Protein AF-A0A2E0M542-F1 (afdb_monomer_lite)

pLDDT: mean 75.33, std 25.38, range [28.41, 98.5]

Structure (mmCIF, N/CA/C/O backbone):
data_AF-A0A2E0M542-F1
#
_entry.id   AF-A0A2E0M542-F1
#
loop_
_atom_site.group_PDB
_atom_site.id
_atom_site.type_symbol
_atom_site.label_atom_id
_atom_site.label_alt_id
_atom_site.label_comp_id
_atom_site.label_asym_id
_atom_site.label_entity_id
_atom_site.label_seq_id
_atom_site.pdbx_PDB_ins_code
_atom_site.Cartn_x
_atom_site.Cartn_y
_atom_site.Cartn_z
_atom_site.occupancy
_atom_site.B_iso_or_equiv
_atom_site.auth_seq_id
_atom_site.auth_comp_id
_atom_site.auth_asym_id
_atom_site.auth_atom_id
_atom_site.pdbx_PDB_model_num
ATOM 1 N N . MET A 1 1 ? 49.956 -43.677 26.437 1.00 35.41 1 MET A N 1
ATOM 2 C CA . MET A 1 1 ? 50.042 -43.276 25.012 1.00 35.41 1 MET A CA 1
ATOM 3 C C . MET A 1 1 ? 48.646 -42.793 24.611 1.00 35.41 1 MET A C 1
ATOM 5 O O . MET A 1 1 ? 47.764 -43.628 24.534 1.00 35.41 1 MET A O 1
ATOM 9 N N . ASN A 1 2 ? 48.276 -41.505 24.729 1.00 28.41 2 ASN A N 1
ATOM 10 C CA . ASN A 1 2 ? 48.527 -40.371 23.804 1.00 28.41 2 ASN A CA 1
ATOM 11 C C . ASN A 1 2 ? 48.390 -40.805 22.329 1.00 28.41 2 ASN A C 1
ATOM 13 O O . ASN A 1 2 ? 49.095 -41.719 21.930 1.00 28.41 2 ASN A O 1
ATOM 17 N N . TYR A 1 3 ? 47.476 -40.250 21.518 1.00 29.20 3 TYR A N 1
ATOM 18 C CA . TYR A 1 3 ? 47.425 -38.828 21.155 1.00 29.20 3 TYR A CA 1
ATOM 19 C C . TYR A 1 3 ? 46.026 -38.188 21.062 1.00 29.20 3 TYR A C 1
ATOM 21 O O . TYR A 1 3 ? 45.051 -38.773 20.604 1.00 29.20 3 TYR A O 1
ATOM 29 N N . LYS A 1 4 ? 46.028 -36.910 21.463 1.00 31.61 4 LYS A N 1
ATOM 30 C CA . LYS A 1 4 ? 45.050 -35.834 21.250 1.00 31.61 4 LYS A CA 1
ATOM 31 C C . LYS A 1 4 ? 44.695 -35.638 19.765 1.00 31.61 4 LYS A C 1
ATOM 33 O O . LYS A 1 4 ? 45.602 -35.573 18.943 1.00 31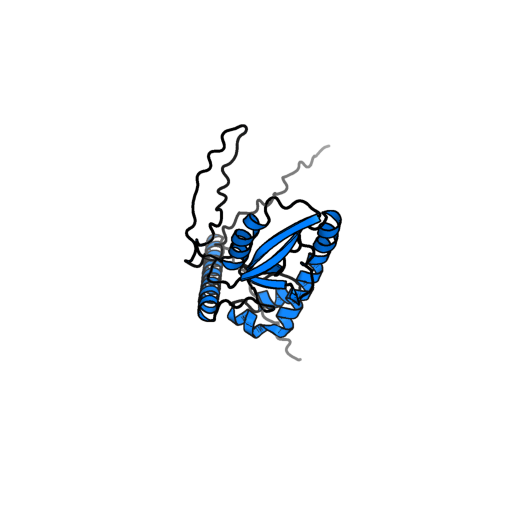.61 4 LYS A O 1
ATOM 38 N N . LEU A 1 5 ? 43.430 -35.332 19.463 1.00 35.31 5 LEU A N 1
ATOM 39 C CA . LEU A 1 5 ? 43.049 -34.552 18.276 1.00 35.31 5 LEU A CA 1
ATOM 40 C C . LEU A 1 5 ? 42.582 -33.163 18.732 1.00 35.31 5 LEU A C 1
ATOM 42 O O . LEU A 1 5 ? 41.552 -33.020 19.385 1.00 35.31 5 LEU A O 1
ATOM 46 N N . HIS A 1 6 ? 43.404 -32.149 18.450 1.00 32.41 6 HIS A N 1
ATOM 47 C CA . HIS A 1 6 ? 43.051 -30.734 18.581 1.00 32.41 6 HIS A CA 1
ATOM 48 C C . HIS A 1 6 ? 42.213 -30.288 17.378 1.00 32.41 6 HIS A C 1
ATOM 50 O O . HIS A 1 6 ? 42.397 -30.775 16.264 1.00 32.41 6 HIS A O 1
ATOM 56 N N . GLY A 1 7 ? 41.285 -29.365 17.632 1.00 30.22 7 GLY A N 1
ATOM 57 C CA . GLY A 1 7 ? 40.307 -28.891 16.663 1.00 30.22 7 GLY A CA 1
ATOM 58 C C . GLY A 1 7 ? 40.854 -28.028 15.528 1.00 30.22 7 GLY A C 1
ATOM 59 O O . GLY A 1 7 ? 41.972 -27.519 15.556 1.00 30.22 7 GLY A O 1
ATOM 60 N N . SER A 1 8 ? 39.985 -27.792 14.550 1.00 31.36 8 SER A N 1
ATOM 61 C CA . SER A 1 8 ? 40.093 -26.662 13.634 1.00 31.36 8 SER A CA 1
ATOM 62 C C . SER A 1 8 ? 38.697 -26.139 13.277 1.00 31.36 8 SER A C 1
ATOM 64 O O . SER A 1 8 ? 37.907 -26.772 12.592 1.00 31.36 8 SER A O 1
ATOM 66 N N . HIS A 1 9 ? 38.398 -24.977 13.856 1.00 32.19 9 HIS A N 1
ATOM 67 C CA . HIS A 1 9 ? 37.740 -23.831 13.235 1.00 32.19 9 HIS A CA 1
ATOM 68 C C . HIS A 1 9 ? 36.563 -24.104 12.286 1.00 32.19 9 HIS A C 1
ATOM 70 O O . HIS A 1 9 ? 36.716 -24.222 11.072 1.00 32.19 9 HIS A O 1
ATOM 76 N N . GLY A 1 10 ? 35.354 -24.033 12.852 1.00 29.30 10 GLY A N 1
ATOM 77 C CA . GLY A 1 10 ? 34.136 -23.776 12.092 1.00 29.30 10 GLY A CA 1
ATOM 78 C C . GLY A 1 10 ? 34.248 -22.455 11.327 1.00 29.30 10 GLY A C 1
ATOM 79 O O . GLY A 1 10 ? 34.312 -21.374 11.919 1.00 29.30 10 GLY A O 1
ATOM 80 N N . PHE A 1 11 ? 34.263 -22.546 9.999 1.00 31.00 11 PHE A N 1
ATOM 81 C CA . PHE A 1 11 ? 34.133 -21.405 9.105 1.00 31.00 11 PHE A CA 1
ATOM 82 C C . PHE A 1 11 ? 32.749 -20.771 9.297 1.00 31.00 11 PHE A C 1
ATOM 84 O O . PHE A 1 11 ? 31.738 -21.230 8.770 1.00 31.00 11 PHE A O 1
ATOM 91 N N . ARG A 1 12 ? 32.706 -19.674 10.059 1.00 31.86 12 ARG A N 1
ATOM 92 C CA . ARG A 1 12 ? 31.620 -18.694 9.997 1.00 31.86 12 ARG A CA 1
ATOM 93 C C . ARG A 1 12 ? 31.609 -18.100 8.589 1.00 31.86 12 ARG A C 1
ATOM 95 O O . ARG A 1 12 ? 32.474 -17.291 8.258 1.00 31.86 12 ARG A O 1
ATOM 102 N N . ALA A 1 13 ? 30.619 -18.470 7.782 1.00 31.33 13 ALA A N 1
ATOM 103 C CA . ALA A 1 13 ? 30.302 -17.762 6.551 1.00 31.33 13 ALA A CA 1
ATOM 104 C C . ALA A 1 13 ? 29.934 -16.309 6.902 1.00 31.33 13 ALA A C 1
ATOM 106 O O . ALA A 1 13 ? 28.838 -16.018 7.383 1.00 31.33 13 ALA A O 1
ATOM 107 N N . LYS A 1 14 ? 30.882 -15.385 6.714 1.00 30.89 14 LYS A N 1
ATOM 108 C CA . LYS A 1 14 ? 30.595 -13.952 6.681 1.00 30.89 14 LYS A CA 1
ATOM 109 C C . LYS A 1 14 ? 29.760 -13.703 5.427 1.00 30.89 14 LYS A C 1
ATOM 111 O O . LYS A 1 14 ? 30.272 -13.826 4.319 1.00 30.89 14 LYS A O 1
ATOM 116 N N . ALA A 1 15 ? 28.484 -13.375 5.611 1.00 31.03 15 ALA A N 1
ATOM 117 C CA . ALA A 1 15 ? 27.620 -12.903 4.541 1.00 31.03 15 ALA A CA 1
ATOM 118 C C . ALA A 1 15 ? 28.266 -11.670 3.888 1.00 31.03 15 ALA A C 1
ATOM 120 O O . ALA A 1 15 ? 28.404 -10.617 4.517 1.00 31.03 15 ALA A O 1
ATOM 121 N N . LEU A 1 16 ? 28.718 -11.831 2.643 1.00 30.58 16 LEU A N 1
ATOM 122 C CA . LEU A 1 16 ? 29.212 -10.734 1.828 1.00 30.58 16 LEU A CA 1
ATOM 123 C C . LEU A 1 16 ? 28.008 -9.859 1.468 1.00 30.58 16 LEU A C 1
ATOM 125 O O . LEU A 1 16 ? 27.053 -10.308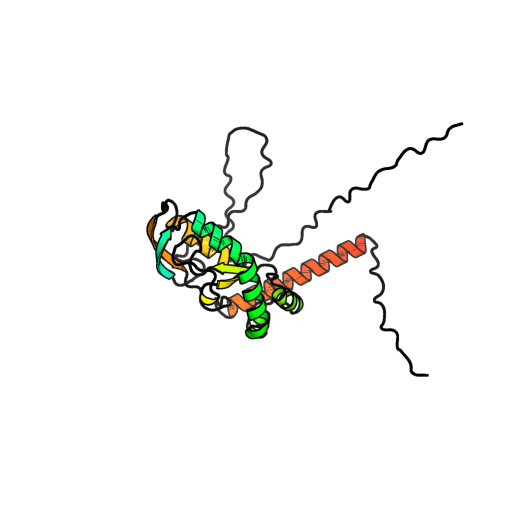 0.840 1.00 30.58 16 LEU A O 1
ATOM 129 N N . ASN A 1 17 ? 28.051 -8.614 1.919 1.00 31.23 17 ASN A N 1
ATOM 130 C CA . ASN A 1 17 ? 27.041 -7.598 1.683 1.00 31.23 17 ASN A CA 1
ATOM 131 C C . ASN A 1 17 ? 27.021 -7.225 0.188 1.00 31.23 17 ASN A C 1
ATOM 133 O O . ASN A 1 17 ? 27.741 -6.323 -0.242 1.00 31.23 17 ASN A O 1
ATOM 137 N N . SER A 1 18 ? 26.234 -7.934 -0.624 1.00 32.38 18 SER A N 1
ATOM 138 C CA . SER A 1 18 ? 25.984 -7.556 -2.013 1.00 32.38 18 SER A CA 1
ATOM 139 C C . SER A 1 18 ? 25.062 -6.337 -2.028 1.00 32.38 18 SER A C 1
ATOM 141 O O . SER A 1 18 ? 23.862 -6.448 -1.775 1.00 32.38 18 SER A O 1
ATOM 143 N N . ARG A 1 19 ? 25.626 -5.158 -2.317 1.00 37.50 19 ARG A N 1
ATOM 144 C CA . ARG A 1 19 ? 24.872 -3.946 -2.675 1.00 37.50 19 ARG A CA 1
ATOM 145 C C . ARG A 1 19 ? 24.083 -4.212 -3.963 1.00 37.50 19 ARG A C 1
ATOM 147 O O . ARG A 1 19 ? 24.547 -3.913 -5.059 1.00 37.50 19 ARG A O 1
ATOM 154 N N . ILE A 1 20 ? 22.893 -4.783 -3.816 1.00 39.31 20 ILE A N 1
ATOM 155 C CA . ILE A 1 20 ? 21.857 -4.815 -4.848 1.00 39.31 20 ILE A CA 1
ATOM 156 C C . ILE A 1 20 ? 21.404 -3.365 -5.041 1.00 39.31 20 ILE A C 1
ATOM 158 O O . ILE A 1 20 ? 21.074 -2.686 -4.063 1.00 39.31 20 ILE A O 1
ATOM 162 N N . ARG A 1 21 ? 21.446 -2.850 -6.277 1.00 40.97 21 ARG A N 1
ATOM 163 C CA . ARG A 1 21 ? 20.923 -1.509 -6.559 1.00 40.97 21 ARG A CA 1
ATOM 164 C C . ARG A 1 21 ? 19.420 -1.532 -6.291 1.00 40.97 21 ARG A C 1
ATOM 166 O O . ARG A 1 21 ? 18.688 -2.287 -6.926 1.00 40.97 21 ARG A O 1
ATOM 173 N N . SER A 1 22 ? 18.993 -0.722 -5.324 1.00 53.84 22 SER A N 1
ATOM 174 C CA . SER A 1 22 ? 17.586 -0.447 -5.044 1.00 53.84 22 SER A CA 1
ATOM 175 C C . SER A 1 22 ? 16.909 0.174 -6.266 1.00 53.84 22 SER A C 1
ATOM 177 O O . SER A 1 22 ? 17.555 0.929 -6.994 1.00 53.84 22 SER A O 1
ATOM 179 N N . LEU A 1 23 ? 15.616 -0.108 -6.447 1.00 43.34 23 LEU A N 1
ATOM 180 C CA . LEU A 1 23 ? 14.770 0.478 -7.494 1.00 43.34 23 LEU A CA 1
ATOM 181 C C . LEU A 1 23 ? 14.969 2.005 -7.611 1.00 43.34 23 LEU A C 1
ATOM 183 O O . LEU A 1 23 ? 15.103 2.677 -6.579 1.00 43.34 23 LEU A O 1
ATOM 187 N N . PRO A 1 24 ? 14.999 2.564 -8.835 1.00 36.41 24 PRO A N 1
ATOM 188 C CA . PRO A 1 24 ? 15.188 3.984 -9.063 1.00 36.41 24 PRO A CA 1
ATOM 189 C C . PRO A 1 24 ? 14.028 4.758 -8.454 1.00 36.41 24 PRO A C 1
ATOM 191 O O . PRO A 1 24 ? 12.862 4.373 -8.550 1.00 36.41 24 PRO A O 1
ATOM 194 N N . GLN A 1 25 ? 14.373 5.871 -7.819 1.00 41.78 25 GLN A N 1
ATOM 195 C CA . GLN A 1 25 ? 13.392 6.869 -7.437 1.00 41.78 25 GLN A CA 1
ATOM 196 C C . GLN A 1 25 ? 12.971 7.576 -8.726 1.00 41.78 25 GLN A C 1
ATOM 198 O O . GLN A 1 25 ? 13.819 8.148 -9.412 1.00 41.78 25 GLN A O 1
ATOM 203 N N . THR A 1 26 ? 11.694 7.482 -9.097 1.00 36.78 26 THR A N 1
ATOM 204 C CA . THR A 1 26 ? 11.127 8.318 -10.163 1.00 36.78 26 THR A CA 1
ATOM 205 C C . THR A 1 26 ? 11.396 9.782 -9.802 1.00 36.78 26 THR A C 1
ATOM 207 O O . THR A 1 26 ? 11.335 10.146 -8.623 1.00 36.78 26 THR A O 1
ATOM 210 N N . LYS A 1 27 ? 11.768 10.611 -10.786 1.00 36.12 27 LYS A N 1
ATOM 211 C CA . LYS A 1 27 ? 12.209 12.010 -10.607 1.00 36.12 27 LYS A CA 1
ATOM 212 C C . LYS A 1 27 ? 11.059 12.944 -10.181 1.00 36.12 27 LYS A C 1
ATOM 214 O O . LYS A 1 27 ? 10.733 13.887 -10.889 1.00 36.12 27 LYS A O 1
ATOM 219 N N . VAL A 1 28 ? 10.438 12.690 -9.033 1.00 39.50 28 VAL A N 1
ATOM 220 C CA . VAL A 1 28 ? 9.318 13.502 -8.521 1.00 39.50 28 VAL A CA 1
ATOM 221 C C . VAL A 1 28 ? 9.493 13.937 -7.066 1.00 39.50 28 VAL A C 1
ATOM 223 O O . VAL A 1 28 ? 8.630 14.615 -6.525 1.00 39.50 28 VAL A O 1
ATOM 226 N N . ALA A 1 29 ? 10.609 13.600 -6.416 1.00 37.81 29 ALA A N 1
ATOM 227 C CA . ALA A 1 29 ? 10.896 14.082 -5.069 1.00 37.81 29 ALA A CA 1
ATOM 228 C C . ALA A 1 29 ? 12.390 14.375 -4.906 1.00 37.81 29 ALA A C 1
ATOM 230 O O . ALA A 1 29 ? 13.234 13.487 -5.051 1.00 37.81 29 ALA A O 1
ATOM 231 N N . GLU A 1 30 ? 12.712 15.633 -4.613 1.00 36.53 30 GLU A N 1
ATOM 232 C CA . GLU A 1 30 ? 14.050 16.039 -4.200 1.00 36.53 30 GLU A CA 1
ATOM 233 C C . GLU A 1 30 ? 14.386 15.349 -2.873 1.00 36.53 30 GLU A C 1
ATOM 235 O O . GLU A 1 30 ? 13.695 15.494 -1.864 1.00 36.53 30 GLU A O 1
ATOM 240 N N . THR A 1 31 ? 15.453 14.555 -2.867 1.00 36.75 31 THR A N 1
ATOM 241 C CA . THR A 1 31 ? 15.991 13.974 -1.640 1.00 36.75 31 THR A CA 1
ATOM 242 C C . THR A 1 31 ? 16.673 15.079 -0.837 1.00 36.75 31 THR A C 1
ATOM 244 O O . THR A 1 31 ? 17.833 15.396 -1.095 1.00 36.75 31 THR A O 1
ATOM 247 N N . GLY A 1 32 ? 15.967 15.672 0.125 1.00 35.34 32 GLY A N 1
ATOM 248 C CA . GLY A 1 32 ? 16.573 16.573 1.103 1.00 35.34 32 GLY A CA 1
ATOM 249 C C . GLY A 1 32 ? 17.533 15.806 2.014 1.00 35.34 32 GLY A C 1
ATOM 250 O O . GLY A 1 32 ? 17.149 14.830 2.660 1.00 35.34 32 GLY A O 1
ATOM 251 N N . THR A 1 33 ? 18.799 16.213 2.045 1.00 29.53 33 THR A N 1
ATOM 252 C CA . THR A 1 33 ? 19.762 15.789 3.065 1.00 29.53 33 THR A CA 1
ATOM 253 C C . THR A 1 33 ? 19.868 16.893 4.107 1.00 29.53 33 THR A C 1
ATOM 255 O O . THR A 1 33 ? 20.652 17.815 3.905 1.00 29.53 33 THR A O 1
ATOM 258 N N . ASP A 1 34 ? 19.116 16.796 5.202 1.00 32.97 34 ASP A N 1
ATOM 259 C CA . ASP A 1 34 ? 19.358 17.640 6.376 1.00 32.97 34 ASP A CA 1
ATOM 260 C C . ASP A 1 34 ? 20.306 16.939 7.355 1.00 32.97 34 ASP A C 1
ATOM 262 O O . ASP A 1 34 ? 20.210 15.737 7.629 1.00 32.97 34 ASP A O 1
ATOM 266 N N . PHE A 1 35 ? 21.294 17.708 7.808 1.00 31.77 35 PHE A N 1
ATOM 267 C CA . PHE A 1 35 ? 22.345 17.320 8.739 1.00 31.77 35 PHE A CA 1
ATOM 268 C C . PHE A 1 35 ? 21.860 17.640 10.159 1.00 31.77 35 PHE A C 1
ATOM 270 O O . PHE A 1 35 ? 22.184 18.690 10.708 1.00 31.77 35 PHE A O 1
ATOM 277 N N . ASP A 1 36 ? 21.076 16.751 10.767 1.00 31.61 36 ASP A N 1
ATOM 278 C CA . ASP A 1 36 ? 20.711 16.923 12.175 1.00 31.61 36 ASP A CA 1
ATOM 279 C C . ASP A 1 36 ? 21.904 16.536 13.062 1.00 31.61 36 ASP A C 1
ATOM 281 O O . ASP A 1 36 ? 22.158 15.362 13.351 1.00 31.61 36 ASP A O 1
ATOM 285 N N . LEU A 1 37 ? 22.667 17.550 13.478 1.00 30.25 37 LEU A N 1
ATOM 286 C CA . LEU A 1 37 ? 23.603 17.469 14.596 1.00 30.25 37 LEU A CA 1
ATOM 287 C C . LEU A 1 37 ? 22.798 17.285 15.889 1.00 30.25 37 LEU A C 1
ATOM 289 O O . LEU A 1 37 ? 22.388 18.251 16.523 1.00 30.25 37 LEU A O 1
ATOM 293 N N . VAL A 1 38 ? 22.593 16.032 16.293 1.00 31.62 38 VAL A N 1
ATOM 294 C CA . VAL A 1 38 ? 22.252 15.708 17.681 1.00 31.62 38 VAL A CA 1
ATOM 295 C C . VAL A 1 38 ? 23.563 15.560 18.444 1.00 31.62 38 VAL A C 1
ATOM 297 O O . VAL A 1 38 ? 24.237 14.532 18.365 1.00 31.62 38 VAL A O 1
ATOM 300 N N . THR A 1 39 ? 23.949 16.617 19.155 1.00 37.41 39 THR A N 1
ATOM 301 C CA . THR A 1 39 ? 24.883 16.517 20.275 1.00 37.41 39 THR A CA 1
ATOM 302 C C . THR A 1 39 ? 24.131 15.879 21.434 1.00 37.41 39 THR A C 1
ATOM 304 O O . THR A 1 39 ? 23.170 16.459 21.927 1.00 37.41 39 THR A O 1
ATOM 307 N N . ASP A 1 40 ? 24.490 14.647 21.780 1.00 31.47 40 ASP A N 1
ATOM 308 C CA . ASP A 1 40 ? 24.883 14.269 23.141 1.00 31.47 40 ASP A CA 1
ATOM 309 C C . ASP A 1 40 ? 25.055 12.753 23.238 1.00 31.47 40 ASP A C 1
ATOM 311 O O . ASP A 1 40 ? 24.149 11.984 22.930 1.00 31.47 40 ASP A O 1
ATOM 315 N N . GLY A 1 41 ? 26.232 12.355 23.726 1.00 38.66 41 GLY A N 1
ATOM 316 C CA . GLY A 1 41 ? 26.434 11.099 24.439 1.00 38.66 41 GLY A CA 1
ATOM 317 C C . GLY A 1 41 ? 26.419 9.820 23.605 1.00 38.66 41 GLY A C 1
ATOM 318 O O . GLY A 1 41 ? 25.372 9.273 23.285 1.00 38.66 41 GLY A O 1
ATOM 319 N N . ASP A 1 42 ? 27.616 9.262 23.446 1.00 34.00 42 ASP A N 1
ATOM 320 C CA . ASP A 1 42 ? 27.902 7.889 23.027 1.00 34.00 42 ASP A CA 1
ATOM 321 C C . ASP A 1 42 ? 27.998 7.645 21.511 1.00 34.00 42 ASP A C 1
ATOM 323 O O . ASP A 1 42 ? 27.273 8.195 20.685 1.00 34.00 42 ASP A O 1
ATOM 327 N N . ALA A 1 43 ? 29.005 6.856 21.144 1.00 44.81 43 ALA A N 1
ATOM 328 C CA . ALA A 1 43 ? 29.624 6.774 19.826 1.00 44.81 43 ALA A CA 1
ATOM 329 C C . ALA A 1 43 ? 28.658 6.289 18.722 1.00 44.81 43 ALA A C 1
ATOM 331 O O . ALA A 1 43 ? 28.615 5.117 18.345 1.00 44.81 43 ALA A O 1
ATOM 332 N N . GLY A 1 44 ? 27.874 7.213 18.168 1.00 31.97 44 GLY A N 1
ATOM 333 C CA . GLY A 1 44 ? 26.910 6.946 17.110 1.00 31.97 44 GLY A CA 1
ATOM 334 C C . GLY A 1 44 ? 27.564 6.872 15.734 1.00 31.97 44 GLY A C 1
ATOM 335 O O . GLY A 1 44 ? 27.885 7.893 15.131 1.00 31.97 44 GLY A O 1
ATOM 336 N N . MET A 1 45 ? 27.687 5.665 15.173 1.00 34.59 45 MET A N 1
ATOM 337 C CA . MET A 1 45 ? 27.808 5.499 13.721 1.00 34.59 45 MET A CA 1
ATOM 338 C C . MET A 1 45 ? 26.666 6.270 13.046 1.00 34.59 45 MET A C 1
ATOM 340 O O . MET A 1 45 ? 25.510 5.848 13.130 1.00 34.59 45 MET A O 1
ATOM 344 N N . ALA A 1 46 ? 26.992 7.375 12.370 1.00 33.81 46 ALA A N 1
ATOM 345 C CA . ALA A 1 46 ? 26.059 8.179 11.589 1.00 33.81 46 ALA A CA 1
ATOM 346 C C . ALA A 1 46 ? 25.390 7.308 10.513 1.00 33.81 46 ALA A C 1
ATOM 348 O O . ALA A 1 46 ? 25.889 7.131 9.398 1.00 33.81 46 ALA A O 1
ATOM 349 N N . ARG A 1 47 ? 24.245 6.710 10.847 1.00 40.28 47 ARG A N 1
ATOM 350 C CA . ARG A 1 47 ? 23.401 6.044 9.863 1.00 40.28 47 ARG A CA 1
ATOM 351 C C . ARG A 1 47 ? 22.697 7.144 9.091 1.00 40.28 47 ARG A C 1
ATOM 353 O O . ARG A 1 47 ? 21.774 7.753 9.618 1.00 40.28 47 ARG A O 1
ATOM 360 N N . ARG A 1 48 ? 23.118 7.376 7.843 1.00 36.31 48 ARG A N 1
ATOM 361 C CA . ARG A 1 48 ? 22.372 8.195 6.876 1.00 36.31 48 ARG A CA 1
ATOM 362 C C . ARG A 1 48 ? 20.947 7.644 6.762 1.00 36.31 48 ARG A C 1
ATOM 364 O O . ARG A 1 48 ? 20.701 6.703 6.009 1.00 36.31 48 ARG A O 1
ATOM 371 N N . ARG A 1 49 ? 20.011 8.200 7.530 1.00 39.66 49 ARG A N 1
ATOM 372 C CA . ARG A 1 49 ? 18.580 8.036 7.294 1.00 39.66 49 ARG A CA 1
ATOM 373 C C . ARG A 1 49 ? 18.210 9.069 6.247 1.00 39.66 49 ARG A C 1
ATOM 375 O O . ARG A 1 49 ? 18.052 10.241 6.550 1.00 39.66 49 ARG A O 1
ATOM 382 N N . THR A 1 50 ? 18.135 8.641 4.995 1.00 42.84 50 THR A N 1
ATOM 383 C CA . THR A 1 50 ? 17.501 9.452 3.955 1.00 42.84 50 THR A CA 1
ATOM 384 C C . THR A 1 50 ? 16.018 9.547 4.303 1.00 42.84 50 THR A C 1
ATOM 386 O O . THR A 1 50 ? 15.294 8.560 4.143 1.00 42.84 50 THR A O 1
ATOM 389 N N . HIS A 1 51 ? 15.578 10.683 4.839 1.00 52.94 51 HIS A N 1
ATOM 390 C CA . HIS A 1 51 ? 14.159 10.951 5.027 1.00 52.94 51 HIS A CA 1
ATOM 391 C C . HIS A 1 51 ? 13.535 11.253 3.659 1.00 52.94 51 HIS A C 1
ATOM 393 O O . HIS A 1 51 ? 14.105 11.987 2.854 1.00 52.94 51 HIS A O 1
ATOM 399 N N . PHE A 1 52 ? 12.398 10.625 3.356 1.00 54.94 52 PHE A N 1
ATOM 400 C CA . PHE A 1 52 ? 11.601 11.002 2.193 1.00 54.94 52 PHE A CA 1
ATOM 401 C C . PHE A 1 52 ? 10.956 12.352 2.500 1.00 54.94 52 PHE A C 1
ATOM 403 O O . PHE A 1 52 ? 10.174 12.453 3.447 1.00 54.94 52 PHE A O 1
ATOM 410 N N . VAL A 1 53 ? 11.312 13.376 1.729 1.00 55.41 53 VAL A N 1
ATOM 411 C CA . VAL A 1 53 ? 10.632 14.667 1.771 1.00 55.41 53 VAL A CA 1
ATOM 412 C C . VAL A 1 53 ? 9.462 14.561 0.794 1.00 55.41 53 VAL A C 1
ATOM 414 O O . VAL A 1 53 ? 9.703 14.345 -0.396 1.00 55.41 53 VAL A O 1
ATOM 417 N N . PRO A 1 54 ? 8.205 14.626 1.264 1.00 54.25 54 PRO A N 1
ATOM 418 C CA . PRO A 1 54 ? 7.073 14.615 0.354 1.00 54.25 54 PRO A CA 1
ATOM 419 C C . PRO A 1 54 ? 7.152 15.821 -0.594 1.00 54.25 54 PRO A C 1
ATOM 421 O O . PRO A 1 54 ? 7.616 16.889 -0.181 1.00 54.25 54 PRO A O 1
ATOM 424 N N . PRO A 1 55 ? 6.683 15.681 -1.846 1.00 58.28 55 PRO A N 1
ATOM 425 C CA . PRO A 1 55 ? 6.448 16.828 -2.714 1.00 58.28 55 PRO A CA 1
ATOM 426 C C . PRO A 1 55 ? 5.631 17.887 -1.964 1.00 58.28 55 PRO A C 1
ATOM 428 O O . PRO A 1 55 ? 4.735 17.539 -1.197 1.00 58.28 55 PRO A O 1
ATOM 431 N N . LYS A 1 56 ? 5.912 19.175 -2.195 1.00 55.72 56 LYS A N 1
ATOM 432 C CA . LYS A 1 56 ? 5.175 20.294 -1.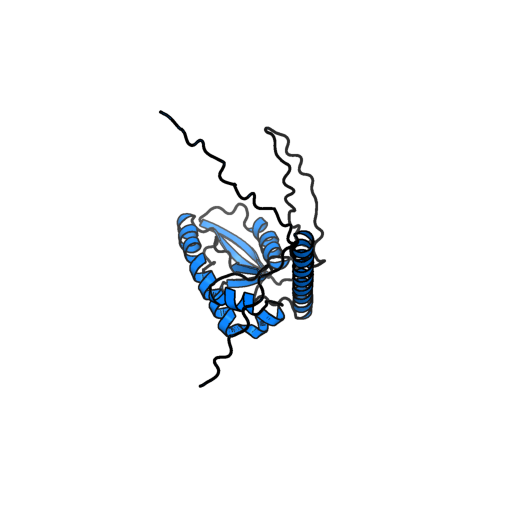568 1.00 55.72 56 LYS A CA 1
ATOM 433 C C . LYS A 1 56 ? 3.708 20.402 -2.032 1.00 55.72 56 LYS A C 1
ATOM 435 O O . LYS A 1 56 ? 3.007 21.314 -1.608 1.00 55.72 56 LYS A O 1
ATOM 440 N N . GLU A 1 57 ? 3.265 19.509 -2.913 1.00 62.66 57 GLU A N 1
ATOM 441 C CA . GLU A 1 57 ? 1.897 19.431 -3.422 1.00 62.66 57 GLU A CA 1
ATOM 442 C C . GLU A 1 57 ? 0.928 18.943 -2.328 1.00 62.66 57 GLU A C 1
ATOM 444 O O . GLU A 1 57 ? 1.204 17.965 -1.629 1.00 62.66 57 GLU A O 1
ATOM 449 N N . ASP A 1 58 ? -0.209 19.632 -2.178 1.00 66.31 58 ASP A N 1
ATOM 450 C CA . ASP A 1 58 ? -1.312 19.248 -1.285 1.00 66.31 58 ASP A CA 1
ATOM 451 C C . ASP A 1 58 ? -2.468 18.671 -2.125 1.00 66.31 58 ASP A C 1
ATOM 453 O O . ASP A 1 58 ? -3.171 19.455 -2.770 1.00 66.31 58 ASP A O 1
ATOM 457 N N . PRO A 1 59 ? -2.704 17.344 -2.136 1.00 67.25 59 PRO A N 1
ATOM 458 C CA . PRO A 1 59 ? -1.955 16.250 -1.506 1.00 67.25 59 PRO A CA 1
ATOM 459 C C . PRO A 1 59 ? -0.825 15.742 -2.434 1.00 67.25 59 PRO A C 1
ATOM 461 O O . PRO A 1 59 ? -0.801 16.060 -3.625 1.00 67.25 59 PRO A O 1
ATOM 464 N N . PRO A 1 60 ? 0.134 14.944 -1.932 1.00 72.88 60 PRO A N 1
ATOM 465 C CA . PRO A 1 60 ? 1.333 14.632 -2.699 1.00 72.88 60 PRO A CA 1
ATOM 466 C C . PRO A 1 60 ? 1.039 13.761 -3.924 1.00 72.88 60 PRO A C 1
ATOM 468 O O . PRO A 1 60 ? 0.201 12.859 -3.868 1.00 72.88 60 PRO A O 1
ATOM 471 N N . LEU A 1 61 ? 1.826 13.970 -4.987 1.00 73.56 61 LEU A N 1
ATOM 472 C CA . LEU A 1 61 ? 1.788 13.201 -6.240 1.00 73.56 61 LEU A CA 1
ATOM 473 C C . LEU A 1 61 ? 0.458 13.338 -7.002 1.00 73.56 61 LEU A C 1
ATOM 475 O O . LEU A 1 61 ? 0.032 12.385 -7.656 1.00 73.56 61 LEU A O 1
ATOM 479 N N . GLY A 1 62 ? -0.203 14.495 -6.889 1.00 73.88 62 GLY A N 1
ATOM 480 C CA . GLY A 1 62 ? -1.471 14.776 -7.569 1.00 73.88 62 GLY A CA 1
ATOM 481 C C . GLY A 1 62 ? -2.631 13.860 -7.166 1.00 73.88 62 GLY A C 1
ATOM 482 O O . GLY A 1 62 ? -3.548 13.653 -7.957 1.00 73.88 62 GLY A O 1
ATOM 483 N N . LEU A 1 63 ? -2.580 13.262 -5.971 1.00 82.56 63 LEU A N 1
ATOM 484 C CA . LEU A 1 63 ? -3.682 12.452 -5.456 1.00 82.56 63 LEU A CA 1
ATOM 485 C C . LEU A 1 63 ? -4.934 13.316 -5.215 1.00 82.56 63 LEU A C 1
ATOM 487 O O . LEU A 1 63 ? -4.848 14.512 -4.968 1.00 82.56 63 LEU A O 1
ATOM 491 N N . ASP A 1 64 ? -6.113 12.703 -5.219 1.00 86.19 64 ASP A N 1
ATOM 492 C CA . ASP A 1 64 ? -7.288 13.324 -4.601 1.00 86.19 64 ASP A CA 1
ATOM 493 C C . ASP A 1 64 ? -7.260 13.069 -3.087 1.00 86.19 64 ASP A C 1
ATOM 495 O O . ASP A 1 64 ? -6.593 12.148 -2.604 1.00 86.19 64 ASP A O 1
ATOM 499 N N . TRP A 1 65 ? -8.025 13.836 -2.313 1.00 90.62 65 TRP A N 1
ATOM 500 C CA . TRP A 1 65 ? -8.247 13.567 -0.892 1.00 90.62 65 TRP A CA 1
ATOM 501 C C . TRP A 1 65 ? -9.726 13.661 -0.529 1.00 90.62 65 TRP A C 1
ATOM 503 O O . TRP A 1 65 ? -10.521 14.312 -1.202 1.00 90.62 65 TRP A O 1
ATOM 513 N N . THR A 1 66 ? -10.090 12.993 0.561 1.00 92.38 66 THR A N 1
ATOM 514 C CA . THR A 1 66 ? -11.413 13.087 1.180 1.00 92.38 66 THR A CA 1
ATOM 515 C C . THR A 1 66 ? -11.275 13.444 2.649 1.00 92.38 66 THR A C 1
ATOM 517 O O . THR A 1 66 ? -10.300 13.066 3.303 1.00 92.38 66 THR A O 1
ATOM 520 N N . GLU A 1 67 ? -12.272 14.135 3.194 1.00 94.00 67 GLU A N 1
ATOM 521 C CA . GLU A 1 67 ? -12.392 14.273 4.640 1.00 94.00 67 GLU A CA 1
ATOM 522 C C . GLU A 1 67 ? -12.665 12.905 5.271 1.00 94.00 67 GLU A C 1
ATOM 524 O O . GLU A 1 67 ? -13.485 12.117 4.789 1.00 94.00 67 GLU A O 1
ATOM 529 N N . TYR A 1 68 ? -11.948 12.611 6.350 1.00 94.50 68 TYR A N 1
ATOM 530 C CA . TYR A 1 68 ? -12.075 11.376 7.107 1.00 94.50 68 TYR A CA 1
ATOM 531 C C . TYR A 1 68 ? -12.038 11.680 8.603 1.00 94.50 68 TYR A C 1
ATOM 533 O O . TYR A 1 68 ? -11.100 12.306 9.102 1.00 94.50 68 TYR A O 1
ATOM 541 N N . GLU A 1 69 ? -13.045 11.212 9.343 1.00 95.19 69 GLU A N 1
ATOM 542 C CA . GLU A 1 69 ? -13.047 11.307 10.801 1.00 95.19 69 GLU A CA 1
ATOM 543 C C . GLU A 1 69 ? -12.083 10.264 11.383 1.00 95.19 69 GLU A C 1
ATOM 545 O O . GLU A 1 69 ? -12.407 9.089 11.576 1.00 95.19 69 GLU A O 1
ATOM 550 N N . TYR A 1 70 ? -10.860 10.699 11.670 1.00 94.94 70 TYR A N 1
ATOM 551 C CA . TYR A 1 70 ? -9.858 9.855 12.285 1.00 94.94 70 TYR A CA 1
ATOM 552 C C . TYR A 1 70 ? -10.142 9.716 13.777 1.00 94.94 70 TYR A C 1
ATOM 554 O O . TYR A 1 70 ? -9.978 10.673 14.532 1.00 94.94 70 TYR A O 1
ATOM 562 N N . ARG A 1 71 ? -10.490 8.507 14.228 1.00 95.00 71 ARG A N 1
ATOM 563 C CA . ARG A 1 71 ? -10.617 8.178 15.656 1.00 95.00 71 ARG A CA 1
ATOM 564 C C . ARG A 1 71 ? -9.529 7.215 16.110 1.00 95.00 71 ARG A C 1
ATOM 566 O O . ARG A 1 71 ? -9.472 6.094 15.610 1.00 95.00 71 ARG A O 1
ATOM 573 N N . ARG A 1 72 ? -8.685 7.620 17.064 1.00 94.75 72 ARG A N 1
ATOM 574 C CA . ARG A 1 72 ? -7.550 6.804 17.527 1.00 94.75 72 ARG A CA 1
ATOM 575 C C . ARG A 1 72 ? -8.041 5.580 18.305 1.00 94.75 72 ARG A C 1
ATOM 577 O O . ARG A 1 72 ? -8.665 5.713 19.360 1.00 94.75 72 ARG A O 1
ATOM 584 N N . ARG A 1 73 ? -7.704 4.389 17.811 1.00 93.81 73 ARG A N 1
ATOM 585 C CA . ARG A 1 73 ? -8.066 3.102 18.415 1.00 93.81 73 ARG A CA 1
ATOM 586 C C . ARG A 1 73 ? -7.274 2.820 19.697 1.00 93.81 73 ARG A C 1
ATOM 588 O O . ARG A 1 73 ? -6.124 3.237 19.848 1.00 93.81 73 ARG A O 1
ATOM 595 N N . GLY A 1 74 ? -7.864 2.039 20.602 1.00 94.50 74 GLY A N 1
ATOM 596 C CA . GLY A 1 74 ? -7.163 1.482 21.758 1.00 94.50 74 GLY A CA 1
ATOM 597 C C . GLY A 1 74 ? -6.017 0.545 21.359 1.00 94.50 74 GLY A C 1
ATOM 598 O O . GLY A 1 74 ? -6.092 -0.198 20.378 1.00 94.50 74 GLY A O 1
ATOM 599 N N . ARG A 1 75 ? -4.936 0.530 22.148 1.00 92.44 75 ARG A N 1
ATOM 600 C CA . ARG A 1 75 ? -3.718 -0.232 21.815 1.00 92.44 75 ARG A CA 1
ATOM 601 C C . ARG A 1 75 ? -3.944 -1.747 21.752 1.00 92.44 75 ARG A C 1
ATOM 603 O O . ARG A 1 75 ? -3.358 -2.404 20.893 1.00 92.44 75 ARG A O 1
ATOM 610 N N . LYS A 1 76 ? -4.774 -2.295 22.650 1.00 93.94 76 LYS A N 1
ATOM 611 C CA . LYS A 1 76 ? -5.116 -3.730 22.699 1.00 93.94 76 LYS A CA 1
ATOM 612 C C . LYS A 1 76 ? -5.846 -4.162 21.429 1.00 93.94 76 LYS A C 1
ATOM 614 O O . LYS A 1 76 ? -5.458 -5.135 20.793 1.00 93.94 76 LYS A O 1
ATOM 619 N N . GLU A 1 77 ? -6.848 -3.387 21.042 1.00 92.12 77 GLU A N 1
ATOM 620 C CA . GLU A 1 77 ? -7.659 -3.618 19.851 1.00 92.12 77 GLU A CA 1
ATOM 621 C C . GLU A 1 77 ? -6.823 -3.493 18.567 1.00 92.12 77 GLU A C 1
ATOM 623 O O . GLU A 1 77 ? -6.837 -4.392 17.731 1.00 92.12 77 GLU A O 1
ATOM 628 N N . TYR A 1 78 ? -5.992 -2.448 18.456 1.00 93.12 78 TYR A N 1
ATOM 629 C CA . TYR A 1 78 ? -5.048 -2.293 17.343 1.00 93.12 78 TYR A CA 1
ATOM 630 C C . TYR A 1 78 ? -4.123 -3.507 17.194 1.00 93.12 78 TYR A C 1
ATOM 632 O O . TYR A 1 78 ? -3.938 -4.015 16.091 1.00 93.12 78 TYR A O 1
ATOM 640 N N . ARG A 1 79 ? -3.546 -3.996 18.302 1.00 94.56 79 ARG A N 1
ATOM 641 C CA . ARG A 1 79 ? -2.661 -5.172 18.280 1.00 94.56 79 ARG A CA 1
ATOM 642 C C . ARG A 1 79 ? -3.396 -6.430 17.823 1.00 94.56 79 ARG A C 1
ATOM 644 O O . ARG A 1 79 ? -2.845 -7.170 17.016 1.00 94.56 79 ARG A O 1
ATOM 651 N N . ALA A 1 80 ? -4.622 -6.650 18.298 1.00 93.56 80 ALA A N 1
ATOM 652 C CA . ALA A 1 80 ? -5.419 -7.811 17.907 1.00 93.56 80 ALA A CA 1
ATOM 653 C C . ALA A 1 80 ? -5.636 -7.864 16.386 1.00 93.56 80 ALA A C 1
ATOM 655 O O . ALA A 1 80 ? -5.406 -8.899 15.767 1.00 93.56 80 ALA A O 1
ATOM 656 N N . ILE A 1 81 ? -5.980 -6.729 15.775 1.00 93.38 81 ILE A N 1
ATOM 657 C CA . ILE A 1 81 ? -6.204 -6.642 14.326 1.00 93.38 81 ILE A CA 1
ATOM 658 C C . ILE A 1 81 ? -4.883 -6.708 13.559 1.00 93.38 81 ILE A C 1
ATOM 660 O O . ILE A 1 81 ? -4.779 -7.413 12.556 1.00 93.38 81 ILE A O 1
ATOM 664 N N . LYS A 1 82 ? -3.833 -6.034 14.041 1.00 92.88 82 LYS A N 1
ATOM 665 C CA . LYS A 1 82 ? -2.504 -6.097 13.420 1.00 92.88 82 LYS A CA 1
ATOM 666 C C . LYS A 1 82 ? -1.982 -7.533 13.338 1.00 92.88 82 LYS A C 1
ATOM 668 O O . LYS A 1 82 ? -1.395 -7.901 12.327 1.00 92.88 82 LYS A O 1
ATOM 673 N N . ASN A 1 83 ? -2.220 -8.352 14.359 1.00 94.19 83 ASN A N 1
ATOM 674 C CA . ASN A 1 83 ? -1.762 -9.743 14.380 1.00 94.19 83 ASN A CA 1
ATOM 675 C C . ASN A 1 83 ? -2.445 -10.616 13.315 1.00 94.19 83 ASN A C 1
ATOM 677 O O . ASN A 1 83 ? -1.861 -11.596 12.864 1.00 94.19 83 ASN A O 1
ATOM 681 N N . GLN A 1 84 ? -3.651 -10.250 12.878 1.00 94.31 84 GLN A N 1
ATOM 682 C CA . GLN A 1 84 ? -4.366 -10.948 11.805 1.00 94.31 84 GLN A CA 1
ATOM 683 C C . GLN A 1 84 ? -3.860 -10.545 10.412 1.00 94.31 84 GLN A C 1
ATOM 685 O O . GLN A 1 84 ? -4.049 -11.284 9.446 1.00 94.31 84 GLN A O 1
ATOM 690 N N . PHE A 1 85 ? -3.204 -9.383 10.299 1.00 95.38 85 PHE A N 1
ATOM 691 C CA . PHE A 1 85 ? -2.861 -8.784 9.011 1.00 95.38 85 PHE A CA 1
ATOM 692 C C . PHE A 1 85 ? -1.938 -9.663 8.171 1.00 95.38 85 PHE A C 1
ATOM 694 O O . PHE A 1 85 ? -2.123 -9.730 6.965 1.00 95.38 85 PHE A O 1
ATOM 701 N N . THR A 1 86 ? -0.980 -10.374 8.773 1.00 94.31 86 THR A N 1
ATOM 702 C CA . THR A 1 86 ? -0.040 -11.216 8.013 1.00 94.31 86 THR A CA 1
ATOM 703 C C . THR A 1 86 ? -0.762 -12.254 7.158 1.00 94.31 86 THR A C 1
ATOM 705 O O . THR A 1 86 ? -0.424 -12.403 5.985 1.00 94.31 86 THR A O 1
ATOM 708 N N . LYS A 1 87 ? -1.776 -12.927 7.722 1.00 96.00 87 LYS A N 1
ATOM 709 C CA . LYS A 1 87 ? -2.569 -13.921 6.993 1.00 96.00 87 LYS A CA 1
ATOM 710 C C . LYS A 1 87 ? -3.396 -13.254 5.897 1.00 96.00 87 LYS A C 1
ATOM 712 O O . LYS A 1 87 ? -3.282 -13.630 4.739 1.00 96.00 87 LYS A O 1
ATOM 717 N N . VAL A 1 88 ? -4.160 -12.223 6.260 1.00 97.44 88 VAL A N 1
ATOM 718 C CA . VAL A 1 88 ? -5.018 -11.486 5.319 1.00 97.44 88 VAL A CA 1
ATOM 719 C C . VAL A 1 88 ? -4.209 -10.921 4.153 1.00 97.44 88 VAL A C 1
ATOM 721 O O . VAL A 1 88 ? -4.643 -11.000 3.013 1.00 97.44 88 VAL A O 1
ATOM 724 N N . ARG A 1 89 ? -3.022 -10.368 4.420 1.00 97.69 89 ARG A N 1
ATOM 725 C CA . ARG A 1 89 ? -2.118 -9.850 3.392 1.00 97.69 89 ARG A CA 1
ATOM 726 C C . ARG A 1 89 ? -1.723 -10.948 2.407 1.00 97.69 89 ARG A C 1
ATOM 728 O O . ARG A 1 89 ? -1.679 -10.680 1.215 1.00 97.69 89 ARG A O 1
ATOM 735 N N . GLY A 1 90 ? -1.428 -12.150 2.901 1.00 97.69 90 GLY A N 1
ATOM 736 C CA . GLY A 1 90 ? -1.128 -13.300 2.052 1.00 97.69 90 GLY A CA 1
ATOM 737 C C . GLY A 1 90 ? -2.318 -13.691 1.177 1.00 97.69 90 GLY A C 1
ATOM 738 O O . GLY A 1 90 ? -2.169 -13.781 -0.037 1.00 97.69 90 GLY A O 1
ATOM 739 N N . ASP A 1 91 ? -3.501 -13.821 1.784 1.00 98.25 91 ASP A N 1
ATOM 740 C CA . ASP A 1 91 ? -4.742 -14.152 1.072 1.00 98.25 91 ASP A CA 1
ATOM 741 C C . ASP A 1 91 ? -5.076 -13.093 -0.004 1.00 98.25 91 ASP A C 1
ATOM 743 O O . ASP A 1 91 ? -5.428 -13.433 -1.129 1.00 98.25 91 ASP A O 1
ATOM 747 N N . PHE A 1 92 ? -4.904 -11.805 0.316 1.00 98.50 92 PHE A N 1
ATOM 748 C CA . PHE A 1 92 ? -5.102 -10.688 -0.612 1.00 98.50 92 PHE A CA 1
ATOM 749 C C . PHE A 1 92 ? -4.150 -10.765 -1.809 1.00 98.50 92 PHE A C 1
ATOM 751 O O . PHE A 1 92 ? -4.578 -10.623 -2.947 1.00 98.50 92 PHE A O 1
ATOM 758 N N . LEU A 1 93 ? -2.858 -11.022 -1.581 1.00 98.44 93 LEU A N 1
ATOM 759 C CA . LEU A 1 93 ? -1.882 -11.152 -2.670 1.00 98.44 93 LEU A CA 1
ATOM 760 C C . LEU A 1 93 ? -2.189 -12.350 -3.576 1.00 98.44 93 LEU A C 1
ATOM 762 O O . LEU A 1 93 ? -2.038 -12.236 -4.794 1.00 98.44 93 LEU A O 1
ATOM 766 N N . ALA A 1 94 ? -2.642 -13.464 -2.998 1.00 98.31 94 ALA A N 1
ATOM 767 C CA . ALA A 1 94 ? -3.040 -14.639 -3.760 1.00 98.31 94 ALA A CA 1
ATOM 768 C C . ALA A 1 94 ? -4.258 -14.353 -4.654 1.00 98.31 94 ALA A C 1
ATOM 770 O O . ALA A 1 94 ? -4.247 -14.729 -5.827 1.00 98.31 94 ALA A O 1
ATOM 771 N N . ASP A 1 95 ? -5.248 -13.619 -4.137 1.00 98.31 95 ASP A N 1
ATOM 772 C CA . ASP A 1 95 ? -6.420 -13.160 -4.891 1.00 98.31 95 ASP A CA 1
ATOM 773 C C . ASP A 1 95 ? -6.014 -12.281 -6.091 1.00 98.31 95 ASP A C 1
ATOM 775 O O . ASP A 1 95 ? -6.377 -12.571 -7.235 1.00 98.31 95 ASP A O 1
ATOM 779 N N . LEU A 1 96 ? -5.131 -11.294 -5.878 1.00 98.12 96 LEU A N 1
ATOM 780 C CA . LEU A 1 96 ? -4.603 -10.463 -6.971 1.00 98.12 96 LEU A CA 1
ATOM 781 C C . LEU A 1 96 ? -3.853 -11.284 -8.022 1.00 98.12 96 LEU A C 1
ATOM 783 O O . LEU A 1 96 ? -4.006 -11.060 -9.224 1.00 98.12 96 LEU A O 1
ATOM 787 N N . ALA A 1 97 ? -3.028 -12.237 -7.589 1.00 97.81 97 ALA A N 1
ATOM 788 C CA . ALA A 1 97 ? -2.265 -13.091 -8.493 1.00 97.81 97 ALA A CA 1
ATOM 789 C C . ALA A 1 97 ? -3.161 -14.011 -9.335 1.00 97.81 97 ALA A C 1
ATOM 791 O O . ALA A 1 97 ? -2.767 -14.440 -10.425 1.00 97.81 97 ALA A O 1
ATOM 792 N N . GLN A 1 98 ? -4.358 -14.327 -8.842 1.00 97.19 98 GLN A N 1
ATOM 793 C CA . GLN A 1 98 ? -5.343 -15.113 -9.566 1.00 97.19 98 GLN A CA 1
ATOM 794 C C . GLN A 1 98 ? -6.112 -14.250 -10.571 1.00 97.19 98 GLN A C 1
ATOM 796 O O . GLN A 1 98 ? -6.171 -14.615 -11.748 1.00 97.19 98 GLN A O 1
ATOM 801 N N . PHE A 1 99 ? -6.647 -13.105 -10.137 1.00 97.44 99 PHE A N 1
ATOM 802 C CA . PHE A 1 99 ? -7.660 -12.361 -10.894 1.00 97.44 99 PHE A CA 1
ATOM 803 C C . PHE A 1 99 ? -7.156 -11.089 -11.590 1.00 97.44 99 PHE A C 1
ATOM 805 O O . PHE A 1 99 ? -7.797 -10.625 -12.529 1.00 97.44 99 PHE A O 1
ATOM 812 N N . ASN A 1 100 ? -5.994 -10.551 -11.205 1.00 97.50 100 ASN A N 1
ATOM 813 C CA . ASN A 1 100 ? -5.483 -9.261 -11.689 1.00 97.50 100 ASN A CA 1
ATOM 814 C C . ASN A 1 100 ? -4.130 -9.356 -12.409 1.00 97.50 100 ASN A C 1
ATOM 816 O O . ASN A 1 100 ? -3.334 -8.415 -12.427 1.00 97.50 100 ASN A O 1
ATOM 820 N N . GLN A 1 101 ? -3.830 -10.501 -13.029 1.00 96.50 101 GLN A N 1
ATOM 821 C CA . GLN A 1 101 ? -2.526 -10.723 -13.668 1.00 96.50 101 GLN A CA 1
ATOM 822 C C . GLN A 1 101 ? -2.193 -9.682 -14.747 1.00 96.50 101 GLN A C 1
ATOM 824 O O . GLN A 1 101 ? -1.024 -9.346 -14.935 1.00 96.50 101 GLN A O 1
ATOM 829 N N . ARG A 1 102 ? -3.197 -9.164 -15.466 1.00 96.31 102 ARG A N 1
ATOM 830 C CA . ARG A 1 102 ? -2.984 -8.145 -16.501 1.00 96.31 102 ARG A CA 1
ATOM 831 C C . ARG A 1 102 ? -2.510 -6.829 -15.888 1.00 96.31 102 ARG A C 1
ATOM 833 O O . ARG A 1 102 ? -1.524 -6.272 -16.368 1.00 96.31 102 ARG A O 1
ATOM 840 N N . GLU A 1 103 ? -3.173 -6.351 -14.837 1.00 96.44 103 GLU A N 1
ATOM 841 C CA . GLU A 1 103 ? -2.779 -5.125 -14.138 1.00 96.44 103 GLU A CA 1
ATOM 842 C C . GLU A 1 103 ? -1.412 -5.283 -13.462 1.00 96.44 103 GLU A C 1
ATOM 844 O O . GLU A 1 103 ? -0.576 -4.384 -13.546 1.00 96.44 103 GLU A O 1
ATOM 849 N N . LEU A 1 104 ? -1.140 -6.444 -12.856 1.00 97.50 104 LEU A N 1
ATOM 850 C CA . LEU A 1 104 ? 0.162 -6.738 -12.247 1.00 97.50 104 LEU A CA 1
ATOM 851 C C . LEU A 1 104 ? 1.296 -6.679 -13.284 1.00 97.50 104 LEU A C 1
ATOM 853 O O . LEU A 1 104 ? 2.320 -6.030 -13.061 1.00 97.50 104 LEU A O 1
ATOM 857 N N . ARG A 1 105 ? 1.101 -7.289 -14.460 1.00 96.69 105 ARG A N 1
ATOM 858 C CA . ARG A 1 105 ? 2.085 -7.233 -15.554 1.00 96.69 105 ARG A CA 1
ATOM 859 C C . ARG A 1 105 ? 2.263 -5.823 -16.110 1.00 96.69 105 ARG A C 1
ATOM 861 O O . ARG A 1 105 ? 3.385 -5.460 -16.462 1.00 96.69 105 ARG A O 1
ATOM 868 N N . ALA A 1 106 ? 1.201 -5.015 -16.160 1.00 95.75 106 ALA A N 1
ATOM 869 C CA . ALA A 1 106 ? 1.297 -3.612 -16.573 1.00 95.75 106 ALA A CA 1
ATOM 870 C C . ALA A 1 106 ? 2.239 -2.816 -15.655 1.00 95.75 106 ALA A C 1
ATOM 872 O O . ALA A 1 106 ? 3.043 -2.022 -16.136 1.00 95.75 106 ALA A O 1
ATOM 873 N N . TRP A 1 107 ? 2.230 -3.123 -14.356 1.00 95.38 107 TRP A N 1
ATOM 874 C CA . TRP A 1 107 ? 3.166 -2.590 -13.363 1.00 95.38 107 TRP A CA 1
ATOM 875 C C . TRP A 1 107 ? 4.604 -3.127 -13.475 1.00 95.38 107 TRP A C 1
ATOM 877 O O . TRP A 1 107 ? 5.478 -2.738 -12.697 1.00 95.38 107 TRP A O 1
ATOM 887 N N . GLY A 1 108 ? 4.884 -4.013 -14.432 1.00 95.50 108 GLY A N 1
ATOM 888 C CA . GLY A 1 108 ? 6.188 -4.652 -14.583 1.00 95.50 108 GLY A CA 1
ATOM 889 C C . GLY A 1 108 ? 6.487 -5.685 -13.496 1.00 95.50 108 GLY A C 1
ATOM 890 O O . GLY A 1 108 ? 7.659 -5.983 -13.260 1.00 95.50 108 GLY A O 1
ATOM 891 N N . ILE A 1 109 ? 5.457 -6.212 -12.824 1.00 96.31 109 ILE A N 1
ATOM 892 C CA . ILE A 1 109 ? 5.589 -7.364 -11.928 1.00 96.31 109 ILE A CA 1
ATOM 893 C C . ILE A 1 109 ? 5.769 -8.608 -12.801 1.00 96.31 109 ILE A C 1
ATOM 895 O O . ILE A 1 109 ? 4.996 -8.850 -13.732 1.00 96.31 109 ILE A O 1
ATOM 899 N N . ARG A 1 110 ? 6.836 -9.362 -12.538 1.00 95.50 110 ARG A N 1
ATOM 900 C CA . ARG A 1 110 ? 7.231 -10.522 -13.348 1.00 95.50 110 ARG A CA 1
ATOM 901 C C . ARG A 1 110 ? 6.433 -11.772 -12.970 1.00 95.50 110 ARG A C 1
ATOM 903 O O . ARG A 1 110 ? 5.930 -11.871 -11.858 1.00 95.50 110 ARG A O 1
ATOM 910 N N . ASP A 1 111 ? 6.343 -12.752 -13.870 1.00 96.31 111 ASP A N 1
ATOM 911 C CA . ASP A 1 111 ? 5.534 -13.961 -13.633 1.00 96.31 111 ASP A CA 1
ATOM 912 C C . ASP A 1 111 ? 6.005 -14.796 -12.426 1.00 96.31 111 ASP A C 1
ATOM 914 O O . ASP A 1 111 ? 5.179 -15.388 -11.737 1.00 96.31 111 ASP A O 1
ATOM 918 N N . ASP A 1 112 ? 7.304 -14.810 -12.116 1.00 95.69 112 ASP A N 1
ATOM 919 C CA . ASP A 1 112 ? 7.842 -15.444 -10.904 1.00 95.69 112 ASP A CA 1
ATOM 920 C C . ASP A 1 112 ? 7.468 -14.679 -9.626 1.00 95.69 112 ASP A C 1
ATOM 922 O O . ASP A 1 112 ? 7.181 -15.294 -8.602 1.00 95.69 112 ASP A O 1
ATOM 926 N N . GLU A 1 113 ? 7.397 -13.346 -9.682 1.00 97.00 113 GLU A N 1
ATOM 927 C CA . GLU A 1 113 ? 6.855 -12.546 -8.578 1.00 97.00 113 GLU A CA 1
ATOM 928 C C . GLU A 1 113 ? 5.353 -12.807 -8.401 1.00 97.00 113 GLU A C 1
ATOM 930 O O . GLU A 1 113 ? 4.898 -12.978 -7.274 1.00 97.00 113 GLU A O 1
ATOM 935 N N . ILE A 1 114 ? 4.589 -12.913 -9.498 1.00 98.00 114 ILE A N 1
ATOM 936 C CA . ILE A 1 114 ? 3.162 -13.282 -9.464 1.00 98.00 114 ILE A CA 1
ATOM 937 C C . ILE A 1 114 ? 2.983 -14.687 -8.876 1.00 98.00 114 ILE A C 1
ATOM 939 O O . ILE A 1 114 ? 2.051 -14.918 -8.108 1.00 98.00 114 ILE A O 1
ATOM 943 N N . GLN A 1 115 ? 3.874 -15.632 -9.186 1.00 97.56 115 GLN A N 1
ATOM 944 C CA . GLN A 1 115 ? 3.863 -16.945 -8.545 1.00 97.56 115 GLN A CA 1
ATOM 945 C C . GLN A 1 115 ? 4.107 -16.819 -7.038 1.00 97.56 115 GLN A C 1
ATOM 947 O O . GLN A 1 115 ? 3.337 -17.374 -6.259 1.00 97.56 115 GLN A O 1
ATOM 952 N N . GLY A 1 116 ? 5.099 -16.030 -6.621 1.00 97.81 116 GLY A N 1
ATOM 953 C CA . GLY A 1 116 ? 5.347 -15.761 -5.205 1.00 97.81 116 GLY A CA 1
ATOM 954 C C . GLY A 1 116 ? 4.174 -15.085 -4.491 1.00 97.81 116 GLY A C 1
ATOM 955 O O . GLY A 1 116 ? 3.898 -15.383 -3.330 1.00 97.81 116 GLY A O 1
ATOM 956 N N . MET A 1 117 ? 3.420 -14.230 -5.184 1.00 98.31 117 MET A N 1
ATOM 957 C CA . MET A 1 117 ? 2.203 -13.621 -4.640 1.00 98.31 117 MET A CA 1
ATOM 958 C C . MET A 1 117 ? 1.136 -14.655 -4.272 1.00 98.31 117 MET A C 1
ATOM 960 O O . MET A 1 117 ? 0.439 -14.457 -3.279 1.00 98.31 117 MET A O 1
ATOM 964 N N . ARG A 1 118 ? 1.047 -15.785 -4.991 1.00 97.56 118 ARG A N 1
ATOM 965 C CA . ARG A 1 118 ? 0.142 -16.900 -4.633 1.00 97.56 118 ARG A CA 1
ATOM 966 C C . ARG A 1 118 ? 0.495 -17.539 -3.290 1.00 97.56 118 ARG A C 1
ATOM 968 O O . ARG A 1 118 ? -0.367 -18.126 -2.650 1.00 97.56 118 ARG A O 1
ATOM 975 N N . GLU A 1 119 ? 1.740 -17.386 -2.855 1.00 96.25 119 GLU A N 1
ATOM 976 C CA . GLU A 1 119 ? 2.250 -17.836 -1.556 1.00 96.25 119 GLU A CA 1
ATOM 977 C C . GLU A 1 119 ? 2.259 -16.700 -0.512 1.00 96.25 119 GLU A C 1
ATOM 979 O O . GLU A 1 119 ? 2.769 -16.853 0.598 1.00 96.25 119 GLU A O 1
ATOM 984 N N . GLY A 1 120 ? 1.697 -15.533 -0.850 1.00 95.88 120 GLY A N 1
ATOM 985 C CA . GLY A 1 120 ? 1.636 -14.365 0.025 1.00 95.88 120 GLY A CA 1
ATOM 986 C C . GLY A 1 120 ? 2.919 -13.529 0.074 1.00 95.88 120 GLY A C 1
ATOM 987 O O . GLY A 1 120 ? 3.071 -12.692 0.975 1.00 95.88 120 GLY A O 1
ATOM 988 N N . MET A 1 121 ? 3.844 -13.727 -0.873 1.00 96.81 121 MET A N 1
ATOM 989 C CA . MET A 1 121 ? 5.035 -12.889 -1.017 1.00 96.81 121 MET A CA 1
ATOM 990 C C . MET A 1 121 ? 4.693 -11.581 -1.732 1.00 96.81 121 MET A C 1
ATOM 992 O O . MET A 1 121 ? 4.032 -11.561 -2.767 1.00 96.81 121 MET A O 1
ATOM 996 N N . VAL A 1 122 ? 5.147 -10.463 -1.169 1.00 96.75 122 VAL A N 1
ATOM 997 C CA . VAL A 1 122 ? 4.955 -9.143 -1.780 1.00 96.75 122 VAL A CA 1
ATOM 998 C C . VAL A 1 122 ? 5.995 -8.973 -2.895 1.00 96.75 122 VAL A C 1
ATOM 1000 O O . VAL A 1 122 ? 7.173 -9.219 -2.624 1.00 96.75 122 VAL A O 1
ATOM 1003 N N . PRO A 1 123 ? 5.606 -8.534 -4.107 1.00 96.38 123 PRO A N 1
ATOM 1004 C CA . PRO A 1 123 ? 6.553 -8.218 -5.172 1.00 96.38 123 PRO A CA 1
ATOM 1005 C C . PRO A 1 123 ? 7.590 -7.197 -4.716 1.00 96.38 123 PRO A C 1
ATOM 1007 O O . PRO A 1 123 ? 7.289 -6.307 -3.914 1.00 96.38 123 PRO A O 1
ATOM 1010 N N . GLU A 1 124 ? 8.806 -7.289 -5.250 1.00 92.38 124 GLU A N 1
ATOM 1011 C CA . GLU A 1 124 ? 9.879 -6.367 -4.877 1.00 92.38 124 GLU A CA 1
ATOM 1012 C C . GLU A 1 124 ? 9.411 -4.927 -5.114 1.00 92.38 124 GLU A C 1
ATOM 1014 O O . GLU A 1 124 ? 8.785 -4.657 -6.128 1.00 92.38 124 GLU A O 1
ATOM 1019 N N . GLY A 1 125 ? 9.662 -3.983 -4.205 1.00 92.50 125 GLY A N 1
ATOM 1020 C CA . GLY A 1 125 ? 9.282 -2.576 -4.401 1.00 92.50 125 GLY A CA 1
ATOM 1021 C C . GLY A 1 125 ? 7.801 -2.228 -4.248 1.00 92.50 125 GLY A C 1
ATOM 1022 O O . GLY A 1 125 ? 7.465 -1.051 -4.372 1.00 92.50 125 GLY A O 1
ATOM 1023 N N . PHE A 1 126 ? 6.934 -3.195 -3.951 1.00 96.94 126 PHE A N 1
ATOM 1024 C CA . PHE A 1 126 ? 5.529 -2.963 -3.620 1.00 96.94 126 PHE A CA 1
ATOM 1025 C C . PHE A 1 126 ? 5.271 -3.150 -2.123 1.00 96.94 126 PHE A C 1
ATOM 1027 O O . PHE A 1 126 ? 6.052 -3.777 -1.410 1.00 96.94 126 PHE A O 1
ATOM 1034 N N . SER A 1 127 ? 4.145 -2.611 -1.663 1.00 96.88 127 SER A N 1
ATOM 1035 C CA . SER A 1 127 ? 3.585 -2.845 -0.334 1.00 96.88 127 SER A CA 1
ATOM 1036 C C . SER A 1 127 ? 2.069 -2.955 -0.403 1.00 96.88 127 SER A C 1
ATOM 1038 O O . SER A 1 127 ? 1.422 -2.352 -1.257 1.00 96.88 127 SER A O 1
ATOM 1040 N N . VAL A 1 128 ? 1.496 -3.717 0.528 1.00 97.25 128 VAL A N 1
ATOM 1041 C CA . VAL A 1 128 ? 0.049 -3.731 0.762 1.00 97.25 128 VAL A CA 1
ATOM 1042 C C . VAL A 1 128 ? -0.266 -2.636 1.771 1.00 97.25 128 VAL A C 1
ATOM 1044 O O . VAL A 1 128 ? 0.173 -2.706 2.921 1.00 97.25 128 VAL A O 1
ATOM 1047 N N . HIS A 1 129 ? -0.995 -1.620 1.328 1.00 95.69 129 HIS A N 1
ATOM 1048 C CA . HIS A 1 129 ? -1.359 -0.453 2.117 1.00 95.69 129 HIS A CA 1
ATOM 1049 C C . HIS A 1 129 ? -2.813 -0.536 2.576 1.00 95.69 129 HIS A C 1
ATOM 1051 O O . HIS A 1 129 ? -3.682 -0.962 1.818 1.00 95.69 129 HIS A O 1
ATOM 1057 N N . HIS A 1 130 ? -3.084 -0.092 3.802 1.00 96.00 130 HIS A N 1
ATOM 1058 C CA . HIS A 1 130 ? -4.448 0.114 4.278 1.00 96.00 130 HIS A CA 1
ATOM 1059 C C . HIS A 1 130 ? -4.952 1.484 3.822 1.00 96.00 130 HIS A C 1
ATOM 1061 O O . HIS A 1 130 ? -4.401 2.488 4.257 1.00 96.00 130 HIS A O 1
ATOM 1067 N N . ILE A 1 131 ? -6.013 1.534 3.013 1.00 94.81 131 ILE A N 1
ATOM 1068 C CA . ILE A 1 131 ? -6.613 2.789 2.522 1.00 94.81 131 ILE A CA 1
ATOM 1069 C C . ILE A 1 131 ? -7.052 3.659 3.706 1.00 94.81 131 ILE A C 1
ATOM 1071 O O . ILE A 1 131 ? -6.665 4.817 3.820 1.00 94.81 131 ILE A O 1
ATOM 1075 N N . LYS A 1 132 ? -7.831 3.084 4.628 1.00 95.00 132 LYS A N 1
ATOM 1076 C CA . LYS A 1 132 ? -8.126 3.681 5.932 1.00 95.00 132 LYS A CA 1
ATOM 1077 C C . LYS A 1 132 ? -7.119 3.173 6.963 1.00 95.00 132 LYS A C 1
ATOM 1079 O O . LYS A 1 132 ? -6.983 1.951 7.104 1.00 95.00 132 LYS A O 1
ATOM 1084 N N . PRO A 1 133 ? -6.484 4.060 7.747 1.00 94.31 133 PRO A N 1
ATOM 1085 C CA . PRO A 1 133 ? -5.427 3.681 8.681 1.00 94.31 133 PRO A CA 1
ATOM 1086 C C . PRO A 1 133 ? -5.894 2.668 9.726 1.00 94.31 133 PRO A C 1
ATOM 1088 O O . PRO A 1 133 ? -6.904 2.875 10.399 1.00 94.31 133 PRO A O 1
ATOM 1091 N N . LEU A 1 134 ? -5.126 1.593 9.917 1.00 93.94 134 LEU A N 1
ATOM 1092 C CA . LEU A 1 134 ? -5.465 0.509 10.849 1.00 93.94 134 LEU A CA 1
ATOM 1093 C C . LEU A 1 134 ? -5.524 0.956 12.322 1.00 93.94 134 LEU A C 1
ATOM 1095 O O . LEU A 1 134 ? -6.211 0.362 13.154 1.00 93.94 134 LEU A O 1
ATOM 1099 N N . ASP A 1 135 ? -4.769 1.997 12.663 1.00 91.81 135 ASP A N 1
ATOM 1100 C CA . ASP A 1 135 ? -4.756 2.614 13.990 1.00 91.81 135 ASP A CA 1
ATOM 1101 C C . ASP A 1 135 ? -5.965 3.535 14.242 1.00 91.81 135 ASP A C 1
ATOM 1103 O O . ASP A 1 135 ? -6.166 3.994 15.371 1.00 91.81 135 ASP A O 1
ATOM 1107 N N . SER A 1 136 ? -6.803 3.732 13.221 1.00 92.25 136 SER A N 1
ATOM 1108 C CA . SER A 1 136 ? -8.118 4.347 13.315 1.00 92.25 136 SER A CA 1
ATOM 1109 C C . SER A 1 136 ? -9.220 3.296 13.512 1.00 92.25 136 SER A C 1
ATOM 1111 O O . SER A 1 136 ? -9.117 2.168 13.023 1.00 92.25 136 SER A O 1
ATOM 1113 N N . THR A 1 137 ? -10.315 3.647 14.194 1.00 87.56 137 THR A N 1
ATOM 1114 C CA . THR A 1 137 ? -11.481 2.751 14.364 1.00 87.56 137 THR A CA 1
ATOM 1115 C C . THR A 1 137 ? -12.091 2.316 13.022 1.00 87.56 137 THR A C 1
ATOM 1117 O O . THR A 1 137 ? -12.579 1.195 12.918 1.00 87.56 137 THR A O 1
ATOM 1120 N N . GLY A 1 138 ? -12.013 3.156 11.982 1.00 85.75 138 GLY A N 1
ATOM 1121 C CA . GLY A 1 138 ? -12.539 2.857 10.644 1.00 85.75 138 GLY A CA 1
ATOM 1122 C C . GLY A 1 138 ? -11.615 2.041 9.728 1.00 85.75 138 GLY A C 1
ATOM 1123 O O . GLY A 1 138 ? -12.047 1.662 8.640 1.00 85.75 138 GLY A O 1
ATOM 1124 N N . GLY A 1 139 ? -10.367 1.772 10.128 1.00 91.56 139 GLY A N 1
ATOM 1125 C CA . GLY A 1 139 ? -9.447 0.923 9.367 1.00 91.56 139 GLY A CA 1
ATOM 1126 C C . GLY A 1 139 ? -9.617 -0.555 9.707 1.00 91.56 139 GLY A C 1
ATOM 1127 O O . GLY A 1 139 ? -9.586 -0.932 10.879 1.00 91.56 139 GLY A O 1
ATOM 1128 N N . THR A 1 140 ? -9.775 -1.399 8.689 1.00 95.06 140 THR A N 1
ATOM 1129 C CA . THR A 1 140 ? -9.977 -2.850 8.837 1.00 95.06 140 THR A CA 1
ATOM 1130 C C . THR A 1 140 ? -9.000 -3.644 7.970 1.00 95.06 140 THR A C 1
ATOM 1132 O O . THR A 1 140 ? -8.340 -3.091 7.093 1.00 95.06 140 THR A O 1
ATOM 1135 N N . ASN A 1 141 ? -8.905 -4.953 8.206 1.00 96.31 141 ASN A N 1
ATOM 1136 C CA . ASN A 1 141 ? -8.174 -5.882 7.338 1.00 96.31 141 ASN A CA 1
ATOM 1137 C C . ASN A 1 141 ? -9.054 -6.431 6.195 1.00 96.31 141 ASN A C 1
ATOM 1139 O O . ASN A 1 141 ? -8.743 -7.458 5.611 1.00 96.31 141 ASN A O 1
ATOM 1143 N N . GLU A 1 142 ? -10.188 -5.809 5.889 1.00 96.62 142 GLU A N 1
ATOM 1144 C CA . GLU A 1 142 ? -11.001 -6.247 4.752 1.00 96.62 142 GLU A CA 1
ATOM 1145 C C . GLU A 1 142 ? -10.290 -5.927 3.436 1.00 96.62 142 GLU A C 1
ATOM 1147 O O . GLU A 1 142 ? -9.671 -4.871 3.322 1.00 96.62 142 GLU A O 1
ATOM 1152 N N . PHE A 1 143 ? -10.433 -6.780 2.418 1.00 96.25 143 PHE A N 1
ATOM 1153 C CA . PHE A 1 143 ? -9.775 -6.583 1.116 1.00 96.25 143 PHE A CA 1
ATOM 1154 C C . PHE A 1 143 ? -10.117 -5.230 0.484 1.00 96.25 143 PHE A C 1
ATOM 1156 O O . PHE A 1 143 ? -9.250 -4.584 -0.088 1.00 96.25 143 PHE A O 1
ATOM 1163 N N . LYS A 1 144 ? -11.347 -4.737 0.676 1.00 95.50 144 LYS A N 1
ATOM 1164 C CA . LYS A 1 144 ? -11.775 -3.408 0.202 1.00 95.50 144 LYS A CA 1
ATOM 1165 C C . LYS A 1 144 ? -11.019 -2.237 0.844 1.00 95.50 144 LYS A C 1
ATOM 1167 O O . LYS A 1 144 ? -11.118 -1.116 0.360 1.00 95.50 144 LYS A O 1
ATOM 1172 N N . ASN A 1 145 ? -10.341 -2.476 1.969 1.00 96.75 145 ASN A N 1
ATOM 1173 C CA . ASN A 1 145 ? -9.495 -1.506 2.655 1.00 96.75 145 ASN A CA 1
ATOM 1174 C C . ASN A 1 145 ? -8.006 -1.715 2.341 1.00 96.75 145 ASN A C 1
ATOM 1176 O O . ASN A 1 145 ? -7.173 -1.035 2.932 1.00 96.75 145 ASN A O 1
ATOM 1180 N N . LEU A 1 146 ? -7.659 -2.656 1.463 1.00 97.06 146 LEU A N 1
ATOM 1181 C CA . LEU A 1 146 ? -6.288 -2.949 1.073 1.00 97.06 146 LEU A CA 1
ATOM 1182 C C . LEU A 1 146 ? -6.050 -2.546 -0.378 1.00 97.06 146 LEU A C 1
ATOM 1184 O O . LEU A 1 146 ? -6.921 -2.684 -1.233 1.00 97.06 146 LEU A O 1
ATOM 1188 N N . VAL A 1 147 ? -4.840 -2.074 -0.649 1.00 97.50 147 VAL A N 1
ATOM 1189 C CA . VAL A 1 147 ? -4.376 -1.768 -2.000 1.00 97.50 147 VAL A CA 1
ATOM 1190 C C . VAL A 1 147 ? -2.917 -2.178 -2.147 1.00 97.50 147 VAL A C 1
ATOM 1192 O O . VAL A 1 147 ? -2.092 -1.907 -1.272 1.00 97.50 147 VAL A O 1
ATOM 1195 N N . LEU A 1 148 ? -2.584 -2.843 -3.252 1.00 98.12 148 LEU A N 1
ATOM 1196 C CA . LEU A 1 148 ? -1.200 -3.058 -3.654 1.00 98.12 148 LEU A CA 1
ATOM 1197 C C . LEU A 1 148 ? -0.681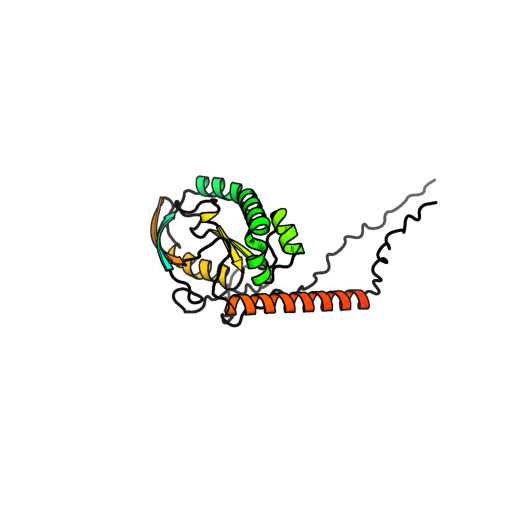 -1.788 -4.336 1.00 98.12 148 LEU A C 1
ATOM 1199 O O . LEU A 1 148 ? -1.231 -1.342 -5.343 1.00 98.12 148 LEU A O 1
ATOM 1203 N N . ILE A 1 149 ? 0.378 -1.204 -3.783 1.00 96.19 149 ILE A N 1
ATOM 1204 C CA . ILE A 1 149 ? 0.910 0.090 -4.214 1.00 96.19 149 ILE A CA 1
ATOM 1205 C C . ILE A 1 149 ? 2.445 0.057 -4.242 1.00 96.19 149 ILE A C 1
ATOM 1207 O O . ILE A 1 149 ? 3.050 -0.616 -3.401 1.00 96.19 149 ILE A O 1
ATOM 1211 N N . PRO A 1 150 ? 3.113 0.765 -5.172 1.00 94.25 150 PRO A N 1
ATOM 1212 C CA . PRO A 1 150 ? 4.560 0.909 -5.103 1.00 94.25 150 PRO A CA 1
ATOM 1213 C C . PRO A 1 150 ? 4.993 1.576 -3.794 1.00 94.25 150 PRO A C 1
ATOM 1215 O O . PRO A 1 150 ? 4.439 2.602 -3.386 1.00 94.25 150 PRO A O 1
ATOM 1218 N N . GLN A 1 151 ? 6.021 1.017 -3.154 1.00 91.56 151 GLN A N 1
ATOM 1219 C CA . GLN A 1 151 ? 6.589 1.541 -1.912 1.00 91.56 151 GLN A CA 1
ATOM 1220 C C . GLN A 1 151 ? 7.036 2.998 -2.087 1.00 91.56 151 GLN A C 1
ATOM 1222 O O . GLN A 1 151 ? 6.778 3.855 -1.246 1.00 91.56 151 GLN A O 1
ATOM 1227 N N . LYS A 1 152 ? 7.701 3.281 -3.208 1.00 88.38 152 LYS A N 1
ATOM 1228 C CA . LYS A 1 152 ? 8.149 4.620 -3.578 1.00 88.38 152 LYS A CA 1
ATOM 1229 C C . LYS A 1 152 ? 7.674 4.957 -4.989 1.00 88.38 152 LYS A C 1
ATOM 1231 O O . LYS A 1 152 ? 7.727 4.070 -5.841 1.00 88.38 152 LYS A O 1
ATOM 1236 N N . PRO A 1 153 ? 7.247 6.204 -5.245 1.00 88.12 153 PRO A N 1
ATOM 1237 C CA . PRO A 1 153 ? 7.096 7.294 -4.270 1.00 88.12 153 PRO A CA 1
ATOM 1238 C C . PRO A 1 153 ? 5.766 7.244 -3.485 1.00 88.12 153 PRO A C 1
ATOM 1240 O O . PRO A 1 153 ? 5.620 7.944 -2.489 1.00 88.12 153 PRO A O 1
ATOM 1243 N N . TYR A 1 154 ? 4.798 6.424 -3.907 1.00 90.56 154 TYR A N 1
ATOM 1244 C CA . TYR A 1 154 ? 3.398 6.582 -3.498 1.00 90.56 154 TYR A CA 1
ATOM 1245 C C . TYR A 1 154 ? 3.087 6.199 -2.049 1.00 90.56 154 TYR A C 1
ATOM 1247 O O . TYR A 1 154 ? 2.487 6.994 -1.329 1.00 90.56 154 TYR A O 1
ATOM 1255 N N . HIS A 1 155 ? 3.485 5.007 -1.593 1.00 92.62 155 HIS A N 1
ATOM 1256 C CA . HIS A 1 155 ? 3.200 4.589 -0.216 1.00 92.62 155 HIS A CA 1
ATOM 1257 C C . HIS A 1 155 ? 3.820 5.554 0.807 1.00 92.62 155 HIS A C 1
ATOM 1259 O O . HIS A 1 155 ? 3.157 5.966 1.759 1.00 92.62 155 HIS A O 1
ATOM 1265 N N . ASP A 1 156 ? 5.079 5.940 0.595 1.00 89.88 156 ASP A N 1
ATOM 1266 C CA . ASP A 1 156 ? 5.783 6.876 1.474 1.00 89.88 156 ASP A CA 1
ATOM 1267 C C . ASP A 1 156 ? 5.129 8.271 1.462 1.00 89.88 156 ASP A C 1
ATOM 1269 O O . ASP A 1 156 ? 4.976 8.879 2.523 1.00 89.88 156 ASP A O 1
ATOM 1273 N N . ALA A 1 157 ? 4.659 8.744 0.302 1.00 89.38 157 ALA A N 1
ATOM 1274 C CA . ALA A 1 157 ? 3.924 10.002 0.177 1.00 89.38 157 ALA A CA 1
ATOM 1275 C C . ALA A 1 157 ? 2.613 10.020 0.975 1.00 89.38 157 ALA A C 1
ATOM 1277 O O . ALA A 1 157 ? 2.348 10.993 1.683 1.00 89.38 157 ALA A O 1
ATOM 1278 N N . ILE A 1 158 ? 1.830 8.937 0.937 1.00 91.06 158 ILE A N 1
ATOM 1279 C CA . ILE A 1 158 ? 0.584 8.840 1.713 1.00 91.06 158 ILE A CA 1
ATOM 1280 C C . ILE A 1 158 ? 0.871 8.974 3.214 1.00 91.06 158 ILE A C 1
ATOM 1282 O O . ILE A 1 158 ? 0.217 9.756 3.908 1.00 91.06 158 ILE A O 1
ATOM 1286 N N . HIS A 1 159 ? 1.876 8.254 3.725 1.00 91.19 159 HIS A N 1
ATOM 1287 C CA . HIS A 1 159 ? 2.264 8.352 5.138 1.00 91.19 159 HIS A CA 1
ATOM 1288 C C . HIS A 1 159 ? 2.802 9.733 5.496 1.00 91.19 159 HIS A C 1
ATOM 1290 O O . HIS A 1 159 ? 2.459 10.263 6.551 1.00 91.19 159 HIS A O 1
ATOM 1296 N N . ALA A 1 160 ? 3.626 10.329 4.636 1.00 89.25 160 ALA A N 1
ATOM 1297 C CA . ALA A 1 160 ? 4.182 11.658 4.863 1.00 89.25 160 ALA A CA 1
ATOM 1298 C C . ALA A 1 160 ? 3.088 12.736 4.948 1.00 89.25 160 ALA A C 1
ATOM 1300 O O . ALA A 1 160 ? 3.194 13.648 5.764 1.00 89.25 160 ALA A O 1
ATOM 1301 N N . TYR A 1 161 ? 2.013 12.589 4.172 1.00 90.00 161 TYR A N 1
ATOM 1302 C CA . TYR A 1 161 ? 0.865 13.490 4.203 1.00 90.00 161 TYR A CA 1
ATOM 1303 C C . TYR A 1 161 ? -0.048 13.275 5.416 1.00 90.00 161 TYR A C 1
ATOM 1305 O O . TYR A 1 161 ? -0.506 14.230 6.046 1.00 90.00 161 TYR A O 1
ATOM 1313 N N . LEU A 1 162 ? -0.327 12.018 5.767 1.00 90.94 162 LEU A N 1
ATOM 1314 C CA . LEU A 1 162 ? -1.275 11.689 6.829 1.00 90.94 162 LEU A CA 1
ATOM 1315 C C . LEU A 1 162 ? -0.676 11.834 8.238 1.00 90.94 162 LEU A C 1
ATOM 1317 O O . LEU A 1 162 ? -1.357 12.306 9.151 1.00 90.94 162 LEU A O 1
ATOM 1321 N N . ASN A 1 163 ? 0.581 11.424 8.439 1.00 91.62 163 ASN A N 1
ATOM 1322 C CA . ASN A 1 163 ? 1.196 11.330 9.769 1.00 91.62 163 ASN A CA 1
A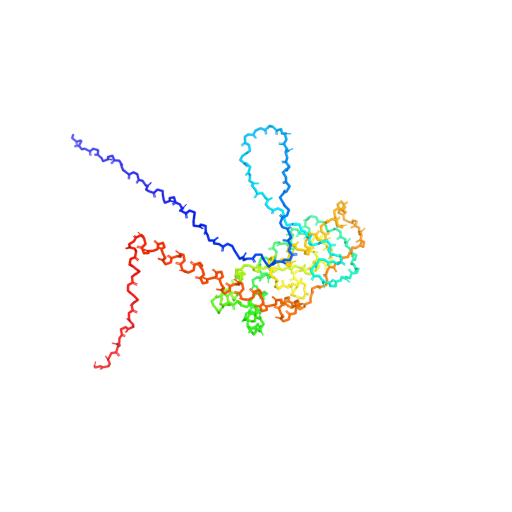TOM 1323 C C . ASN A 1 163 ? 1.169 12.650 10.565 1.00 91.62 163 ASN A C 1
ATOM 1325 O O . ASN A 1 163 ? 0.784 12.602 11.738 1.00 91.62 163 ASN A O 1
ATOM 1329 N N . PRO A 1 164 ? 1.499 13.822 9.981 1.00 91.81 164 PRO A N 1
ATOM 1330 C CA . PRO A 1 164 ? 1.423 15.097 10.696 1.00 91.81 164 PRO A CA 1
ATOM 1331 C C . PRO A 1 164 ? 0.001 15.444 11.157 1.00 91.81 164 PRO A C 1
ATOM 1333 O O . PRO A 1 164 ? -0.182 15.988 12.243 1.00 91.81 164 PRO A O 1
ATOM 1336 N N . GLN A 1 165 ? -1.021 15.078 10.378 1.00 93.19 165 GLN A N 1
ATOM 1337 C CA . GLN A 1 165 ? -2.421 15.393 10.686 1.00 93.19 165 GLN A CA 1
ATOM 1338 C C . GLN A 1 165 ? -2.948 14.587 11.882 1.00 93.19 165 GLN A C 1
ATOM 1340 O O . GLN A 1 165 ? -3.745 15.086 12.685 1.00 93.19 165 GLN A O 1
ATOM 1345 N N . VAL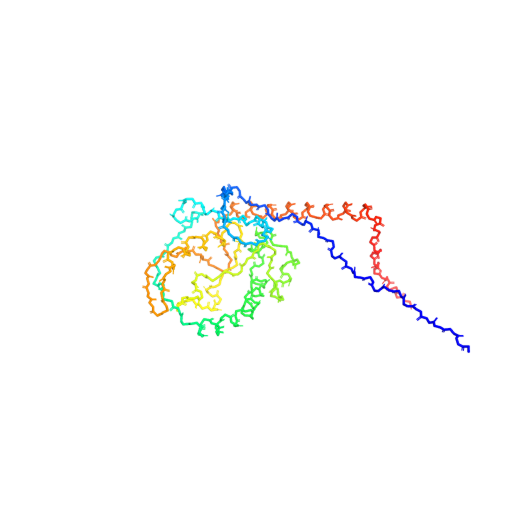 A 1 166 ? -2.485 13.339 12.020 1.00 92.31 166 VAL A N 1
ATOM 1346 C CA . VAL A 1 166 ? -2.900 12.423 13.097 1.00 92.31 166 VAL A CA 1
ATOM 1347 C C . VAL A 1 166 ? -1.987 12.468 14.325 1.00 92.31 166 VAL A C 1
ATOM 1349 O O . VAL A 1 166 ? -2.285 11.835 15.348 1.00 92.31 166 VAL A O 1
ATOM 1352 N N . ALA A 1 167 ? -0.878 13.203 14.244 1.00 91.12 167 ALA A N 1
ATOM 1353 C CA . ALA A 1 167 ? 0.045 13.392 15.350 1.00 91.12 167 ALA A CA 1
ATOM 1354 C C . ALA A 1 167 ? -0.659 14.054 16.548 1.00 91.12 167 ALA A C 1
ATOM 1356 O O . ALA A 1 167 ? -1.498 14.949 16.405 1.00 91.12 167 ALA A O 1
ATOM 1357 N N . GLY A 1 168 ? -0.343 13.570 17.751 1.00 89.56 168 GLY A N 1
ATOM 1358 C CA . GLY A 1 168 ? -0.900 14.088 19.004 1.00 89.56 168 GLY A CA 1
ATOM 1359 C C . GLY A 1 168 ? -2.352 13.692 19.304 1.00 89.56 168 GLY A C 1
ATOM 1360 O O . GLY A 1 168 ? -2.876 14.089 20.340 1.00 89.56 168 GLY A O 1
ATOM 1361 N N . ILE A 1 169 ? -3.023 12.900 18.456 1.00 91.00 169 ILE A N 1
ATOM 1362 C CA . ILE A 1 169 ? -4.379 12.414 18.764 1.00 91.00 169 ILE A CA 1
ATOM 1363 C C . ILE A 1 169 ? -4.305 11.285 19.801 1.00 91.00 169 ILE A C 1
ATOM 1365 O O . ILE A 1 169 ? -3.908 10.159 19.477 1.00 91.00 169 ILE A O 1
ATOM 1369 N N . SER A 1 170 ? -4.736 11.584 21.027 1.00 92.19 170 SER A N 1
ATOM 1370 C CA . SER A 1 170 ? -4.880 10.622 22.126 1.00 92.19 170 SER A CA 1
ATOM 1371 C C . SER A 1 170 ? -5.889 9.514 21.814 1.00 92.19 170 SER A C 1
ATOM 1373 O O . SER A 1 170 ? -6.833 9.701 21.048 1.00 92.19 170 SER A O 1
ATOM 1375 N N . ILE A 1 171 ? -5.712 8.349 22.440 1.00 92.06 171 ILE A N 1
ATOM 1376 C CA . ILE A 1 171 ? -6.628 7.205 22.315 1.00 92.06 171 ILE A CA 1
ATOM 1377 C C . ILE A 1 171 ? -8.060 7.626 22.681 1.00 92.06 171 ILE A C 1
ATOM 1379 O O . ILE A 1 171 ? -8.269 8.287 23.691 1.00 92.06 171 ILE A O 1
ATOM 1383 N N . GLY A 1 172 ? -9.040 7.227 21.866 1.00 87.25 172 GLY A N 1
ATOM 1384 C CA . GLY A 1 172 ? -10.457 7.548 22.066 1.00 87.25 172 GLY A CA 1
ATOM 1385 C C . GLY A 1 172 ? -10.897 8.883 21.456 1.00 87.25 172 GLY A C 1
ATOM 1386 O O . GLY A 1 172 ? -12.077 9.016 21.110 1.00 87.25 172 GLY A O 1
ATOM 1387 N N . ASN A 1 173 ? -9.959 9.812 21.241 1.00 91.31 173 ASN A N 1
ATOM 1388 C CA . ASN A 1 173 ? -10.224 11.106 20.617 1.00 91.31 173 ASN A CA 1
ATOM 1389 C C . ASN A 1 173 ? -10.312 10.994 19.094 1.00 91.31 173 ASN A C 1
ATOM 1391 O O . ASN A 1 173 ? -9.845 10.025 18.478 1.00 91.31 173 ASN A O 1
ATOM 1395 N N . LYS A 1 174 ? -10.921 12.020 18.495 1.00 93.62 174 LYS A N 1
ATOM 1396 C CA . LYS A 1 174 ? -11.150 12.117 17.058 1.00 93.62 174 LYS A CA 1
ATOM 1397 C C . LYS A 1 174 ? -10.730 13.468 16.483 1.00 93.62 174 LYS A C 1
ATOM 1399 O O . LYS A 1 174 ? -10.729 14.467 17.200 1.00 93.62 174 LYS A O 1
ATOM 1404 N N . ARG A 1 175 ? -10.372 13.480 15.200 1.00 94.19 175 ARG A N 1
ATOM 1405 C CA . ARG A 1 175 ? -10.062 14.675 14.402 1.00 94.19 175 ARG A CA 1
ATOM 1406 C C . ARG A 1 175 ? -10.416 14.406 12.941 1.00 94.19 175 ARG A C 1
ATOM 1408 O O . ARG A 1 175 ? -10.136 13.317 12.446 1.00 94.19 175 ARG A O 1
ATOM 1415 N N . THR A 1 176 ? -10.978 15.388 12.250 1.00 95.81 176 THR A N 1
ATOM 1416 C CA . THR A 1 176 ? -11.129 15.324 10.791 1.00 95.81 176 THR A CA 1
ATOM 1417 C C . THR A 1 176 ? -9.771 15.546 10.132 1.00 95.81 176 THR A C 1
ATOM 1419 O O . THR A 1 176 ? -9.089 16.522 10.436 1.00 95.81 176 THR A O 1
ATOM 1422 N N . VAL A 1 177 ? -9.364 14.625 9.262 1.00 93.31 177 VAL A N 1
ATOM 1423 C CA . VAL A 1 177 ? -8.109 14.686 8.501 1.00 93.31 177 VAL A CA 1
ATOM 1424 C C . VAL A 1 177 ? -8.396 14.536 7.013 1.00 93.31 177 VAL A C 1
ATOM 1426 O O . VAL A 1 177 ? -9.418 13.968 6.626 1.00 93.31 177 VAL A O 1
ATOM 1429 N N . LYS A 1 178 ? -7.475 15.010 6.180 1.00 92.62 178 LYS A N 1
ATOM 1430 C CA . LYS A 1 178 ? -7.473 14.772 4.741 1.00 92.62 178 LYS A CA 1
ATOM 1431 C C . LYS A 1 178 ? -6.813 13.421 4.471 1.00 92.62 178 LYS A C 1
ATOM 1433 O O . LYS A 1 178 ? -5.613 13.253 4.698 1.00 92.62 178 LYS A O 1
ATOM 1438 N N . LEU A 1 179 ? -7.596 12.449 4.015 1.00 92.25 179 LEU A N 1
ATOM 1439 C CA . LEU A 1 179 ? -7.119 11.117 3.655 1.00 92.25 179 LEU A CA 1
ATOM 1440 C C . LEU A 1 179 ? -6.949 11.028 2.130 1.00 92.25 179 LEU A C 1
ATOM 1442 O O . LEU A 1 179 ? -7.940 11.226 1.422 1.00 92.25 179 LEU A O 1
ATOM 1446 N N . PRO A 1 180 ? -5.747 10.714 1.613 1.00 91.56 180 PRO A N 1
ATOM 1447 C CA . PRO A 1 180 ? -5.551 10.510 0.184 1.00 91.56 180 PRO A CA 1
ATOM 1448 C C . PRO A 1 180 ? -6.438 9.385 -0.357 1.00 91.56 180 PRO A C 1
ATOM 1450 O O . PRO A 1 180 ? -6.552 8.312 0.242 1.00 91.56 180 PRO A O 1
ATOM 1453 N N . VAL A 1 181 ? -7.074 9.630 -1.497 1.00 87.94 181 VAL A N 1
ATOM 1454 C CA . VAL A 1 181 ? -8.002 8.697 -2.129 1.00 87.94 181 VAL A CA 1
ATOM 1455 C C . VAL A 1 181 ? -7.214 7.719 -2.989 1.00 87.94 181 VAL A C 1
ATOM 1457 O O . VAL A 1 181 ? -6.745 8.036 -4.077 1.00 87.94 181 VAL A O 1
ATOM 1460 N N . VAL A 1 182 ? -7.116 6.489 -2.496 1.00 89.44 182 VAL A N 1
ATOM 1461 C CA . VAL A 1 182 ? -6.546 5.348 -3.215 1.00 89.44 182 VAL A CA 1
ATOM 1462 C C . VAL A 1 182 ? -7.688 4.393 -3.541 1.00 89.44 182 VAL A C 1
ATOM 1464 O O . VAL A 1 182 ? -8.413 3.970 -2.640 1.00 89.44 182 VAL A O 1
ATOM 1467 N N . LYS A 1 183 ? -7.893 4.091 -4.825 1.00 86.06 183 LYS A N 1
ATOM 1468 C CA . LYS A 1 183 ? -9.001 3.246 -5.293 1.00 86.06 183 LYS A CA 1
ATOM 1469 C C . LYS A 1 183 ? -8.487 1.941 -5.885 1.00 86.06 183 LYS A C 1
ATOM 1471 O O . LYS A 1 183 ? -7.418 1.899 -6.488 1.00 86.06 183 LYS A O 1
ATOM 1476 N N . GLY A 1 184 ? -9.330 0.919 -5.771 1.00 90.75 184 GLY A N 1
ATOM 1477 C CA . GLY A 1 184 ? -9.104 -0.391 -6.360 1.00 90.75 184 GLY A CA 1
ATOM 1478 C C . GLY A 1 184 ? -8.119 -1.263 -5.574 1.00 90.75 184 GLY A C 1
ATOM 1479 O O . GLY A 1 184 ? -7.461 -0.799 -4.644 1.00 90.75 184 GLY A O 1
ATOM 1480 N N . PRO A 1 185 ? -8.029 -2.546 -5.952 1.00 94.75 185 PRO A N 1
ATOM 1481 C CA . PRO A 1 185 ? -7.143 -3.508 -5.301 1.00 94.75 185 PRO A CA 1
ATOM 1482 C C . PRO A 1 185 ? -5.662 -3.306 -5.666 1.00 94.75 185 PRO A C 1
ATOM 1484 O O . PRO A 1 185 ? -4.766 -3.689 -4.916 1.00 94.75 185 PRO A O 1
ATOM 1487 N N . ILE A 1 186 ? -5.389 -2.677 -6.810 1.00 96.38 186 ILE A N 1
ATOM 1488 C CA . ILE A 1 186 ? -4.055 -2.282 -7.265 1.00 96.38 186 ILE A CA 1
ATOM 1489 C C . ILE A 1 186 ? -4.131 -0.797 -7.590 1.00 96.38 186 ILE A C 1
ATOM 1491 O O . ILE A 1 186 ? -5.040 -0.371 -8.302 1.00 96.38 186 ILE A O 1
ATOM 1495 N N . TYR A 1 187 ? -3.187 -0.016 -7.074 1.00 94.31 187 TYR A N 1
ATOM 1496 C CA . TYR A 1 187 ? -3.144 1.423 -7.303 1.00 94.31 187 TYR A CA 1
ATOM 1497 C C . TYR A 1 187 ? -2.993 1.758 -8.798 1.00 94.31 187 TYR A C 1
ATOM 1499 O O . TYR A 1 187 ? -2.281 1.062 -9.525 1.00 94.31 187 TYR A O 1
ATOM 1507 N N . GLN A 1 188 ? -3.654 2.825 -9.258 1.00 91.38 188 GLN A N 1
ATOM 1508 C CA . GLN A 1 188 ? -3.636 3.272 -10.656 1.00 91.38 188 GLN A CA 1
ATOM 1509 C C . GLN A 1 188 ? -3.496 4.807 -10.743 1.00 91.38 188 GLN A C 1
ATOM 1511 O O . GLN A 1 188 ? -4.506 5.502 -10.802 1.00 91.38 188 GLN A O 1
ATOM 1516 N N . PRO A 1 189 ? -2.262 5.350 -10.762 1.00 87.12 189 PRO A N 1
ATOM 1517 C CA . PRO A 1 189 ? -2.011 6.793 -10.887 1.00 87.12 189 PRO A CA 1
ATOM 1518 C C . PRO A 1 189 ? -2.201 7.336 -12.314 1.00 87.12 189 PRO A C 1
ATOM 1520 O O . PRO A 1 189 ? -2.152 8.541 -12.522 1.00 87.12 189 PRO A O 1
ATOM 1523 N N . GLY A 1 190 ? -2.360 6.457 -13.306 1.00 89.06 190 GLY A N 1
ATOM 1524 C CA . GLY A 1 190 ? -2.385 6.800 -14.729 1.00 89.06 190 GLY A CA 1
ATOM 1525 C C . GLY A 1 190 ? -1.429 5.923 -15.538 1.00 89.06 190 GLY A C 1
ATOM 1526 O O . GLY A 1 190 ? -0.451 5.392 -15.010 1.00 89.06 190 GLY A O 1
ATOM 1527 N N . ALA A 1 191 ? -1.720 5.739 -16.828 1.00 89.19 191 ALA A N 1
ATOM 1528 C CA . ALA A 1 191 ? -0.993 4.794 -17.680 1.00 89.19 191 ALA A CA 1
ATOM 1529 C C . ALA A 1 191 ? 0.489 5.162 -17.875 1.00 89.19 191 ALA A C 1
ATOM 1531 O O . ALA A 1 191 ? 1.340 4.276 -17.888 1.00 89.19 191 ALA A O 1
ATOM 1532 N N . GLU A 1 192 ? 0.800 6.455 -17.985 1.00 89.25 192 GLU A N 1
ATOM 1533 C CA . GLU A 1 192 ? 2.168 6.950 -18.171 1.00 89.25 192 GLU A CA 1
ATOM 1534 C C . GLU A 1 192 ? 3.050 6.649 -16.954 1.00 89.25 192 GLU A C 1
ATOM 1536 O O . GLU A 1 192 ? 4.092 6.010 -17.090 1.00 89.25 192 GLU A O 1
ATOM 1541 N N . ALA A 1 193 ? 2.584 6.995 -15.752 1.00 89.06 193 ALA A N 1
ATOM 1542 C CA . ALA A 1 193 ? 3.300 6.719 -14.510 1.00 89.06 193 ALA A CA 1
ATOM 1543 C C . ALA A 1 193 ? 3.507 5.210 -14.273 1.00 89.06 193 ALA A C 1
ATOM 1545 O O . ALA A 1 193 ? 4.575 4.781 -13.829 1.00 89.06 193 ALA A O 1
ATOM 1546 N N . ILE A 1 194 ? 2.510 4.384 -14.617 1.00 91.44 194 ILE A N 1
ATOM 1547 C CA . ILE A 1 194 ? 2.636 2.919 -14.580 1.00 91.44 194 ILE A CA 1
ATOM 1548 C C . ILE A 1 194 ? 3.732 2.454 -15.550 1.00 91.44 194 ILE A C 1
ATOM 1550 O O . ILE A 1 194 ? 4.583 1.643 -15.178 1.00 91.44 194 ILE A O 1
ATOM 1554 N N . ALA A 1 195 ? 3.741 2.970 -16.782 1.00 91.94 195 ALA A N 1
ATOM 1555 C CA . ALA A 1 195 ? 4.716 2.598 -17.803 1.00 91.94 195 ALA A CA 1
ATOM 1556 C C . ALA A 1 195 ? 6.147 3.029 -17.440 1.00 91.94 195 ALA A C 1
ATOM 1558 O O . ALA A 1 195 ? 7.088 2.249 -17.640 1.00 91.94 195 ALA A O 1
ATOM 1559 N N . GLU A 1 196 ? 6.317 4.228 -16.877 1.00 91.06 196 GLU A N 1
ATOM 1560 C CA . GLU A 1 196 ? 7.599 4.725 -16.369 1.00 91.06 196 GLU A CA 1
ATOM 1561 C C . GLU A 1 196 ? 8.118 3.807 -15.258 1.00 91.06 196 GLU A C 1
ATOM 1563 O O . GLU A 1 196 ? 9.220 3.262 -15.364 1.00 91.06 196 GLU A O 1
ATOM 1568 N N . TYR A 1 197 ? 7.291 3.540 -14.241 1.00 90.94 197 TYR A N 1
ATOM 1569 C CA . TYR A 1 197 ? 7.659 2.669 -13.127 1.00 90.94 197 TYR A CA 1
ATOM 1570 C C . TYR A 1 197 ? 8.027 1.256 -13.598 1.00 90.94 197 TYR A C 1
ATOM 1572 O O . TYR A 1 197 ? 9.056 0.700 -13.203 1.00 90.94 197 TYR A O 1
ATOM 1580 N N . ALA A 1 198 ? 7.225 0.678 -14.495 1.00 93.19 198 ALA A N 1
ATOM 1581 C CA . ALA A 1 198 ? 7.484 -0.639 -15.064 1.00 93.19 198 ALA A CA 1
ATOM 1582 C C . ALA A 1 198 ? 8.802 -0.677 -15.858 1.00 93.19 198 ALA A C 1
ATOM 1584 O O . ALA A 1 198 ? 9.527 -1.674 -15.811 1.00 93.19 198 ALA A O 1
ATOM 1585 N N . THR A 1 199 ? 9.141 0.398 -16.575 1.00 93.38 199 THR A N 1
ATOM 1586 C CA . THR A 1 199 ? 10.422 0.525 -17.288 1.00 93.38 199 THR A CA 1
ATOM 1587 C C . THR A 1 199 ? 11.588 0.566 -16.309 1.00 93.38 199 THR A C 1
ATOM 1589 O O . THR A 1 199 ? 12.503 -0.252 -16.421 1.00 93.38 199 THR A O 1
ATOM 1592 N N . ALA A 1 200 ? 11.488 1.407 -15.283 1.00 90.44 200 ALA A N 1
ATOM 1593 C CA . ALA A 1 200 ? 12.464 1.518 -14.205 1.00 90.44 200 ALA A CA 1
ATOM 1594 C C . ALA A 1 200 ? 12.734 0.167 -13.512 1.00 90.44 200 ALA A C 1
ATOM 1596 O O . ALA A 1 200 ? 13.890 -0.215 -13.293 1.00 90.44 200 ALA A O 1
ATOM 1597 N N . ARG A 1 201 ? 11.683 -0.613 -13.215 1.00 91.94 201 ARG A N 1
ATOM 1598 C CA . ARG A 1 201 ? 11.824 -1.980 -12.676 1.00 91.94 201 ARG A CA 1
ATOM 1599 C C . ARG A 1 201 ? 12.617 -2.885 -13.610 1.00 91.94 201 ARG A C 1
ATOM 1601 O O . ARG A 1 201 ? 13.548 -3.562 -13.172 1.00 91.94 201 ARG A O 1
ATOM 1608 N N . ARG A 1 202 ? 12.256 -2.906 -14.899 1.00 90.19 202 ARG A N 1
ATOM 1609 C CA . ARG A 1 202 ? 12.914 -3.761 -15.900 1.00 90.19 202 ARG A CA 1
ATOM 1610 C C . ARG A 1 202 ? 14.396 -3.433 -16.025 1.00 90.19 202 ARG A C 1
ATOM 1612 O O . ARG A 1 202 ? 15.213 -4.350 -16.085 1.00 90.19 202 ARG A O 1
ATOM 1619 N N . GLU A 1 203 ? 14.746 -2.154 -16.052 1.00 90.62 203 GLU A N 1
ATOM 1620 C CA . GLU A 1 203 ? 16.135 -1.697 -16.120 1.00 90.62 203 GLU A CA 1
ATOM 1621 C C . GLU A 1 203 ? 16.924 -2.080 -14.870 1.00 90.62 203 GLU A C 1
ATOM 1623 O O . GLU A 1 203 ? 18.014 -2.642 -14.983 1.00 90.62 203 GLU A O 1
ATOM 1628 N N . THR A 1 204 ? 16.347 -1.873 -13.684 1.00 87.88 204 THR A N 1
ATOM 1629 C CA . THR A 1 204 ? 16.971 -2.257 -12.407 1.00 87.88 204 THR A CA 1
ATOM 1630 C C . THR A 1 204 ? 17.266 -3.745 -12.365 1.00 87.88 204 THR A C 1
ATOM 1632 O O . THR A 1 204 ? 18.377 -4.163 -12.043 1.00 87.88 204 THR A O 1
ATOM 1635 N N . TRP A 1 205 ? 16.288 -4.563 -12.749 1.00 86.50 205 TRP A N 1
ATOM 1636 C CA . TRP A 1 205 ? 16.454 -6.006 -12.784 1.00 86.50 205 TRP A CA 1
ATOM 1637 C C . TRP A 1 205 ? 17.514 -6.445 -13.804 1.00 86.50 205 TRP A C 1
ATOM 1639 O O . TRP A 1 205 ? 18.344 -7.305 -13.501 1.00 86.50 205 TRP A O 1
ATOM 1649 N N . ARG A 1 206 ? 17.535 -5.835 -15.000 1.00 86.62 206 ARG A N 1
ATOM 1650 C CA . ARG A 1 206 ? 18.573 -6.089 -16.018 1.00 86.62 206 ARG A CA 1
ATOM 1651 C C . ARG A 1 206 ? 19.962 -5.750 -15.481 1.00 86.62 206 ARG A C 1
ATOM 1653 O O . ARG A 1 206 ? 20.864 -6.578 -15.594 1.00 86.62 206 ARG A O 1
ATOM 1660 N N . ALA A 1 207 ? 20.111 -4.587 -14.851 1.00 87.06 207 ALA A N 1
ATOM 1661 C CA . ALA A 1 207 ? 21.364 -4.145 -14.253 1.00 87.06 207 ALA A CA 1
ATOM 1662 C C . ALA A 1 207 ? 21.817 -5.080 -13.121 1.00 87.06 207 ALA A C 1
ATOM 1664 O O . ALA A 1 207 ? 22.980 -5.476 -13.086 1.00 87.06 207 ALA A O 1
ATOM 1665 N N . ASN A 1 208 ? 20.903 -5.503 -12.241 1.00 84.38 208 ASN A N 1
ATOM 1666 C CA . ASN A 1 208 ? 21.211 -6.434 -11.154 1.00 84.38 208 ASN A CA 1
ATOM 1667 C C . ASN A 1 208 ? 21.643 -7.808 -11.691 1.00 84.38 208 ASN A C 1
ATOM 1669 O O . ASN A 1 208 ? 22.628 -8.367 -11.213 1.00 84.38 208 ASN A O 1
ATOM 1673 N N . ARG A 1 209 ? 20.986 -8.333 -12.738 1.00 85.62 209 ARG A N 1
ATOM 1674 C CA . ARG A 1 209 ? 21.432 -9.577 -13.392 1.00 85.62 209 ARG A CA 1
ATOM 1675 C C . ARG A 1 209 ? 22.794 -9.434 -14.065 1.00 85.62 209 ARG A C 1
ATOM 1677 O O . ARG A 1 209 ? 23.591 -10.365 -13.991 1.00 85.62 209 ARG A O 1
ATOM 1684 N N . GLN A 1 210 ? 23.067 -8.305 -14.714 1.00 85.12 210 GLN A N 1
ATOM 1685 C CA . GLN A 1 210 ? 24.370 -8.047 -15.327 1.00 85.12 210 GLN A CA 1
ATOM 1686 C C . GLN A 1 210 ? 25.475 -7.956 -14.268 1.00 85.12 210 GLN A C 1
ATOM 1688 O O . GLN A 1 210 ? 26.523 -8.576 -14.426 1.00 85.12 210 GLN A O 1
ATOM 1693 N N . ALA A 1 211 ? 25.219 -7.253 -13.162 1.00 80.50 211 ALA A N 1
ATOM 1694 C CA . ALA A 1 211 ? 26.147 -7.162 -12.041 1.00 80.50 211 ALA A CA 1
ATOM 1695 C C . ALA A 1 211 ? 26.415 -8.538 -11.414 1.00 80.50 211 ALA A C 1
ATOM 1697 O O . ALA A 1 211 ? 27.567 -8.881 -11.163 1.00 80.50 211 ALA A O 1
ATOM 1698 N N . GLN A 1 212 ? 25.375 -9.357 -11.225 1.00 79.62 212 GLN A N 1
ATOM 1699 C CA . GLN A 1 212 ? 25.537 -10.707 -10.685 1.00 79.62 212 GLN A CA 1
ATOM 1700 C C . GLN A 1 212 ? 26.371 -11.604 -11.607 1.00 79.62 212 GLN A C 1
ATOM 1702 O O . GLN A 1 212 ? 27.199 -12.371 -11.123 1.00 79.62 212 GLN A O 1
ATOM 1707 N N . ARG A 1 213 ? 26.183 -11.502 -12.929 1.00 80.12 213 ARG A N 1
ATOM 1708 C CA . ARG A 1 213 ? 27.010 -12.228 -13.905 1.00 80.12 213 ARG A CA 1
ATOM 1709 C C . ARG A 1 213 ? 28.477 -11.824 -13.802 1.00 80.12 213 ARG A C 1
ATOM 1711 O O . ARG A 1 213 ? 29.311 -12.697 -13.625 1.00 80.12 213 ARG A O 1
ATOM 1718 N N . ALA A 1 214 ? 28.764 -10.524 -13.787 1.00 78.50 214 ALA A N 1
ATOM 1719 C CA . ALA A 1 214 ? 30.132 -10.030 -13.644 1.00 78.50 214 ALA A CA 1
ATOM 1720 C C . ALA A 1 214 ? 30.805 -10.521 -12.348 1.00 78.50 214 ALA A C 1
ATOM 1722 O O . ALA A 1 214 ? 31.976 -10.883 -12.361 1.00 78.50 214 ALA A O 1
ATOM 1723 N N . VAL A 1 215 ? 30.066 -10.584 -11.232 1.00 75.31 215 VAL A N 1
ATOM 1724 C CA . VAL A 1 215 ? 30.576 -11.155 -9.972 1.00 75.31 215 VAL A CA 1
ATOM 1725 C C . VAL A 1 215 ? 30.899 -12.642 -10.121 1.00 75.31 215 VAL A C 1
ATOM 1727 O O . VAL A 1 215 ? 31.951 -13.080 -9.663 1.00 75.31 215 VAL A O 1
ATOM 1730 N N . ASN A 1 216 ? 30.020 -13.414 -10.761 1.00 76.69 216 ASN A N 1
ATOM 1731 C CA . ASN A 1 216 ? 30.237 -14.846 -10.969 1.00 76.69 216 ASN A CA 1
ATOM 1732 C C . ASN A 1 216 ? 31.444 -15.114 -11.886 1.00 76.69 216 ASN A C 1
ATOM 1734 O O . ASN A 1 216 ? 32.226 -16.018 -11.596 1.00 76.69 216 ASN A O 1
ATOM 1738 N N . ASP A 1 217 ? 31.624 -14.296 -12.928 1.00 74.25 217 ASP A N 1
ATOM 1739 C CA . ASP A 1 217 ? 32.754 -14.384 -13.858 1.00 74.25 217 ASP A CA 1
ATOM 1740 C C . ASP A 1 217 ? 34.087 -14.073 -13.150 1.00 74.25 217 ASP A C 1
ATOM 1742 O O . ASP A 1 217 ? 35.065 -14.798 -13.319 1.00 74.25 217 ASP A O 1
ATOM 1746 N N . VAL A 1 218 ? 34.120 -13.049 -12.283 1.00 71.31 218 VAL A N 1
ATOM 1747 C CA . VAL A 1 218 ? 35.298 -12.714 -11.454 1.00 71.31 218 VAL A CA 1
ATOM 1748 C C . VAL A 1 218 ? 35.597 -13.803 -10.418 1.00 71.31 218 VAL A C 1
ATOM 1750 O O . VAL A 1 218 ? 36.758 -14.067 -10.116 1.00 71.31 218 VAL A O 1
ATOM 1753 N N . ALA A 1 219 ? 34.567 -14.453 -9.873 1.00 71.50 219 ALA A N 1
ATOM 1754 C CA . ALA A 1 219 ? 34.716 -15.520 -8.886 1.00 71.50 219 ALA A CA 1
ATOM 1755 C C . ALA A 1 219 ? 35.094 -16.886 -9.497 1.00 71.50 219 ALA A C 1
ATOM 1757 O O . ALA A 1 219 ? 35.227 -17.857 -8.751 1.00 71.50 219 ALA A O 1
ATOM 1758 N N . GLY A 1 220 ? 35.233 -16.992 -10.826 1.00 57.94 220 GLY A N 1
ATOM 1759 C CA . GLY A 1 220 ? 35.472 -18.267 -11.511 1.00 57.94 220 GLY A CA 1
ATOM 1760 C C . GLY A 1 220 ? 34.338 -19.282 -11.312 1.00 57.94 220 GLY A C 1
ATOM 1761 O O . GLY A 1 220 ? 34.557 -20.489 -11.410 1.00 57.94 220 GLY A O 1
ATOM 1762 N N . PHE A 1 221 ? 33.129 -18.813 -10.985 1.00 53.97 221 PHE A N 1
ATOM 1763 C CA . PHE A 1 221 ? 31.994 -19.680 -10.699 1.00 53.97 221 PHE A CA 1
ATOM 1764 C C . PHE A 1 221 ? 31.381 -20.186 -12.008 1.00 53.97 221 PHE A C 1
ATOM 1766 O O . PHE A 1 221 ? 30.627 -19.476 -12.672 1.00 53.97 221 PHE A O 1
ATOM 1773 N N . VAL A 1 222 ? 31.670 -21.439 -12.361 1.00 56.25 222 VAL A N 1
ATOM 1774 C CA . VAL A 1 222 ? 30.931 -22.166 -13.399 1.00 56.25 222 VAL A CA 1
ATOM 1775 C C . VAL A 1 222 ? 29.619 -22.650 -12.769 1.00 56.25 222 VAL A C 1
ATOM 1777 O O . VAL A 1 222 ? 29.668 -23.500 -11.876 1.00 56.25 222 VAL A O 1
ATOM 1780 N N . PRO A 1 223 ? 28.440 -22.132 -13.167 1.00 51.00 223 PRO A N 1
ATOM 1781 C CA . PRO A 1 223 ? 27.184 -22.683 -12.676 1.00 51.00 223 PRO A CA 1
ATOM 1782 C C . PRO A 1 223 ? 27.097 -24.163 -13.082 1.00 51.00 223 PRO A C 1
ATOM 1784 O O . PRO A 1 223 ? 27.508 -24.502 -14.196 1.00 51.00 223 PRO A O 1
ATOM 1787 N N . PRO A 1 224 ? 26.577 -25.057 -12.220 1.00 41.00 224 PRO A N 1
ATOM 1788 C CA . PRO A 1 224 ? 26.429 -26.460 -12.581 1.00 41.00 224 PRO A CA 1
ATOM 1789 C C . PRO A 1 224 ? 25.604 -26.557 -13.866 1.00 41.00 224 PRO A C 1
ATOM 1791 O O . PRO A 1 224 ? 24.546 -25.930 -13.978 1.00 41.00 224 PRO A O 1
ATOM 1794 N N . ALA A 1 225 ? 26.124 -27.310 -14.841 1.00 43.53 225 ALA A N 1
ATOM 1795 C CA . ALA A 1 225 ? 25.451 -27.553 -16.105 1.00 43.53 225 ALA A CA 1
ATOM 1796 C C . ALA A 1 225 ? 24.016 -27.995 -15.817 1.00 43.53 225 ALA A C 1
ATOM 1798 O O . ALA A 1 225 ? 23.783 -28.932 -15.049 1.00 43.53 225 ALA A O 1
ATOM 1799 N N . SER A 1 226 ? 23.060 -27.274 -16.399 1.00 44.72 226 SER A N 1
ATOM 1800 C CA . SER A 1 226 ? 21.646 -27.617 -16.368 1.00 44.72 226 SER A CA 1
ATOM 1801 C C . SER A 1 226 ? 21.530 -29.098 -16.704 1.00 44.72 226 SER A C 1
ATOM 1803 O O . SER A 1 226 ? 21.998 -29.517 -17.763 1.00 44.72 226 SER A O 1
ATOM 1805 N N . ILE A 1 227 ? 20.970 -29.895 -15.793 1.00 40.38 227 ILE A N 1
ATOM 1806 C CA . ILE A 1 227 ? 20.665 -31.299 -16.056 1.00 40.38 227 ILE A CA 1
ATOM 1807 C C . ILE A 1 227 ? 19.753 -31.299 -17.284 1.00 40.38 227 ILE A C 1
ATOM 1809 O O . ILE A 1 227 ? 18.585 -30.925 -17.197 1.00 40.38 227 ILE A O 1
ATOM 1813 N N . GLN A 1 228 ? 20.320 -31.640 -18.441 1.00 37.62 228 GLN A N 1
ATOM 1814 C CA . GLN A 1 228 ? 19.563 -31.895 -19.657 1.00 37.62 228 GLN A CA 1
ATOM 1815 C C . GLN A 1 228 ? 18.521 -32.966 -19.306 1.00 37.62 228 GLN A C 1
ATOM 1817 O O . GLN A 1 228 ? 18.882 -33.948 -18.641 1.00 37.62 228 GLN A O 1
ATOM 1822 N N . PRO A 1 229 ? 17.243 -32.806 -19.687 1.00 39.12 229 PRO A N 1
ATOM 1823 C CA . PRO A 1 229 ? 16.258 -33.849 -19.456 1.00 39.12 229 PRO A CA 1
ATOM 1824 C C . PRO A 1 229 ? 16.763 -35.123 -20.135 1.00 39.12 229 PRO A C 1
ATOM 1826 O O . PRO A 1 229 ? 16.989 -35.142 -21.346 1.00 39.12 229 PRO A O 1
ATOM 1829 N N . ARG A 1 230 ? 17.001 -36.178 -19.344 1.00 37.47 230 ARG A N 1
ATOM 1830 C CA . ARG A 1 230 ? 17.353 -37.485 -19.898 1.00 37.47 230 ARG A CA 1
ATOM 1831 C C . ARG A 1 230 ? 16.204 -37.905 -20.804 1.00 37.47 230 ARG A C 1
ATOM 1833 O O . ARG A 1 230 ? 15.081 -38.090 -20.341 1.00 37.47 230 ARG A O 1
ATOM 1840 N N . HIS A 1 231 ? 16.497 -38.016 -22.090 1.00 41.22 231 HIS A N 1
ATOM 1841 C CA . HIS A 1 231 ? 15.611 -38.612 -23.069 1.00 41.22 231 HIS A CA 1
ATOM 1842 C C . HIS A 1 231 ? 15.388 -40.069 -22.643 1.00 41.22 231 HIS A C 1
ATOM 1844 O O . HIS A 1 231 ? 16.308 -40.884 -22.706 1.00 41.22 231 HIS A O 1
ATOM 1850 N N . VAL A 1 232 ? 14.199 -40.382 -22.128 1.00 44.72 232 VAL A N 1
ATOM 1851 C CA . VAL A 1 232 ? 13.767 -41.768 -21.942 1.00 44.72 232 VAL A CA 1
ATOM 1852 C C . VAL A 1 232 ? 13.347 -42.252 -23.324 1.00 44.72 232 VAL A C 1
ATOM 1854 O O . VAL A 1 232 ? 12.222 -42.023 -23.760 1.00 44.72 232 VAL A O 1
ATOM 1857 N N . GLY A 1 233 ? 14.303 -42.824 -24.052 1.00 35.75 233 GLY A N 1
ATOM 1858 C CA . GLY A 1 233 ? 14.025 -43.593 -25.255 1.00 35.75 233 GLY A CA 1
ATOM 1859 C C . GLY A 1 233 ? 13.376 -44.916 -24.862 1.00 35.75 233 GLY A C 1
ATOM 1860 O O . GLY A 1 233 ? 13.926 -45.653 -24.048 1.00 35.75 233 GLY A O 1
ATOM 1861 N N . LEU A 1 234 ? 12.197 -45.164 -25.427 1.00 43.44 234 LEU A N 1
ATOM 1862 C CA . LEU A 1 234 ? 11.526 -46.460 -25.468 1.00 43.44 234 LEU A CA 1
ATOM 1863 C C . LEU A 1 234 ? 12.437 -47.512 -26.120 1.00 43.44 234 LEU A C 1
ATOM 1865 O O . LEU A 1 234 ? 13.000 -47.259 -27.186 1.00 43.44 234 LEU A O 1
ATOM 1869 N N . GLY A 1 235 ? 12.521 -48.680 -25.487 1.00 37.59 235 GLY A N 1
ATOM 1870 C CA . GLY A 1 235 ? 13.158 -49.901 -25.977 1.00 37.59 235 GLY A CA 1
ATOM 1871 C C . GLY A 1 235 ? 12.850 -51.048 -25.033 1.00 37.59 235 GLY A C 1
ATOM 1872 O O . GLY A 1 235 ? 13.168 -50.888 -23.835 1.00 37.59 235 GLY A O 1
#

Radius of gyration: 24.05 Å; chains: 1; bounding box: 63×70×51 Å

Secondary structure (DSSP, 8-state):
-------------------PPP-PPPTTS-----------SS-------------SSSSGGG--EEEEEEEBPPHHHHHHHHHHHHHHHHHHHHHHHHH-HHHHHHTT--HHHHHHHHTTPPPTTEEEEESS-TTBTT--SSGGGEEEEEIIIIIHHHHHHHHHHHTT--TT-EEEEEEE---SSB--S-HHHHHHHHHHHHHHHHHHHHHHHHHHHHTT--PPPP---------

Foldseek 3Di:
DDDDDDDDDDDDPDPDPPPQPAFDFDPQFDQDDDDDPDDDDDDDPPDPPRQGDFHPDVQGPPFAWDKDKFAFADPVQLVVQVVCLQVLLLVLLLVCLVPVVVVCVLLLQDNVNSVVSVRNDQGRQKDWDFQPDSRGPPTHSDLQRIAIEGPPPPVSSQCNQFVVVCPPADHRDIDIGIRGDADDRYGDSDSVVSNVSSVSVVVSVVVSVVVVVVVCVVVVNDDPPDPDPPPPDDD

Sequence (235 aa):
MNYKLHGSHGFRAKALNSRIRSLPQTKVAETGTDFDLVTDGDAGMARRRTHFVPPKEDPPLGLDWTEYEYRRRGRKEYRAIKNQFTKVRGDFLADLAQFNQRELRAWGIRDDEIQGMREGMVPEGFSVHHIKPLDSTGGTNEFKNLVLIPQKPYHDAIHAYLNPQVAGISIGNKRTVKLPVVKGPIYQPGAEAIAEYATARRETWRANRQAQRAVNDVAGFVPPASIQPRHVGLG